Protein AF-A0A956PDM4-F1 (afdb_monomer)

Solvent-accessible surface area (backbone atoms only — not comparable to full-atom values): 10387 Å² total; per-residue (Å²): 133,65,73,66,57,54,55,53,53,52,51,52,49,52,55,53,50,51,55,51,51,52,46,48,48,47,52,53,41,52,50,54,50,51,55,47,50,57,54,49,52,54,50,50,50,55,50,53,49,49,54,50,50,47,54,58,26,30,76,72,44,62,46,59,56,66,62,49,44,52,50,41,50,51,46,32,50,53,51,51,51,51,47,55,51,62,72,68,50,79,68,47,82,90,46,46,65,28,53,52,25,49,48,52,28,49,51,39,52,33,53,49,45,58,56,42,48,65,49,50,56,45,43,35,53,52,16,42,48,52,49,50,32,74,76,35,69,85,52,32,68,65,46,53,61,56,45,56,53,49,51,51,54,49,55,51,50,50,50,53,49,52,53,41,56,51,49,32,53,54,26,46,50,48,24,51,51,42,48,51,50,52,26,65,77,65,70,49,88,77,80,74,78,83,126

Mean predicted aligned error: 9.29 Å

Radius of gyration: 25.3 Å; Cα contacts (8 Å, |Δi|>4): 136; chains: 1; bounding box: 63×25×87 Å

pLDDT: mean 80.17, std 17.04, range [28.72, 97.12]

Nearest PDB structures (foldseek):
  2cmr-assembly1_A  TM=3.075E-01  e=2.308E-02  Human immunodeficiency virus 1
  8b6l-assembly1_O  TM=4.429E-01  e=4.002E-01  Homo sapiens
  6s1a-assembly1_B  TM=5.185E-01  e=1.505E+00  Pseudomonas putida KT2440
  5f5p-assembly2_H  TM=2.042E-01  e=4.169E+00  Homo sapiens

Structure (mmCIF, N/CA/C/O backbone):
data_AF-A0A956PDM4-F1
#
_entry.id   AF-A0A956PDM4-F1
#
loop_
_atom_site.group_PDB
_atom_site.id
_atom_site.type_symbol
_atom_site.label_atom_id
_atom_site.label_alt_id
_atom_site.label_comp_id
_atom_site.label_asym_id
_atom_site.label_entity_id
_atom_site.label_seq_id
_atom_site.pdbx_PDB_ins_code
_atom_site.Cartn_x
_atom_site.Cartn_y
_atom_site.Cartn_z
_atom_site.occupancy
_atom_site.B_iso_or_equiv
_atom_site.auth_seq_id
_atom_site.auth_comp_id
_atom_site.auth_asym_id
_atom_site.auth_atom_id
_atom_site.pdbx_PDB_model_num
ATOM 1 N N . MET A 1 1 ? -37.467 1.810 54.743 1.00 40.00 1 MET A N 1
ATOM 2 C CA . MET A 1 1 ? -36.015 1.742 54.453 1.00 40.00 1 MET A CA 1
ATOM 3 C C . MET A 1 1 ? -35.609 0.691 53.400 1.00 40.00 1 MET A C 1
ATOM 5 O O . MET A 1 1 ? -34.421 0.550 53.150 1.00 40.00 1 MET A O 1
ATOM 9 N N . ASN A 1 2 ? -36.553 0.009 52.721 1.00 32.81 2 ASN A N 1
ATOM 10 C CA . ASN A 1 2 ? -36.230 -1.011 51.703 1.00 32.81 2 ASN A CA 1
ATOM 11 C C . ASN A 1 2 ? -36.269 -0.504 50.248 1.00 32.81 2 ASN A C 1
ATOM 13 O O . ASN A 1 2 ? -35.551 -1.041 49.420 1.00 32.81 2 ASN A O 1
ATOM 17 N N . ARG A 1 3 ? -37.019 0.559 49.914 1.00 29.83 3 ARG A N 1
ATOM 18 C CA . ARG A 1 3 ? -37.124 1.063 48.523 1.00 29.83 3 ARG A CA 1
ATOM 19 C C . ARG A 1 3 ? -35.854 1.752 47.995 1.00 29.83 3 ARG A C 1
ATOM 21 O O . ARG A 1 3 ? -35.583 1.680 46.806 1.00 29.83 3 ARG A O 1
ATOM 28 N N . PHE A 1 4 ? -35.046 2.348 48.875 1.00 30.09 4 PHE A N 1
ATOM 29 C CA . PHE A 1 4 ? -33.793 3.026 48.504 1.00 30.09 4 PHE A CA 1
ATOM 30 C C . PHE A 1 4 ? -32.669 2.036 48.138 1.00 30.09 4 PHE A C 1
ATOM 32 O O . PHE A 1 4 ? -31.847 2.309 47.271 1.00 30.09 4 PHE A O 1
ATOM 39 N N . ARG A 1 5 ? -32.665 0.847 48.761 1.00 28.72 5 ARG A N 1
ATOM 40 C CA . ARG A 1 5 ? -31.664 -0.206 48.519 1.00 28.72 5 ARG A CA 1
ATOM 41 C C . ARG A 1 5 ? -31.847 -0.903 47.167 1.00 28.72 5 ARG A C 1
ATOM 43 O O . ARG A 1 5 ? -30.850 -1.196 46.521 1.00 28.72 5 ARG A O 1
ATOM 50 N N . TYR A 1 6 ? -33.086 -1.107 46.709 1.00 34.47 6 TYR A N 1
ATOM 51 C CA . TYR A 1 6 ? -33.352 -1.713 45.394 1.00 34.47 6 TYR A CA 1
ATOM 52 C C . TYR A 1 6 ? -33.075 -0.761 44.220 1.00 34.47 6 TYR A C 1
ATOM 54 O O . TYR A 1 6 ? -32.628 -1.218 43.172 1.00 34.47 6 TYR A O 1
ATOM 62 N N . GLY A 1 7 ? -33.268 0.553 44.400 1.00 29.75 7 GLY A N 1
ATOM 63 C CA . GLY A 1 7 ? -32.947 1.553 43.373 1.00 29.75 7 GLY A CA 1
ATOM 64 C C . GLY A 1 7 ? -31.446 1.654 43.079 1.00 29.75 7 GLY A C 1
ATOM 65 O O . GLY A 1 7 ? -31.049 1.701 41.921 1.00 29.75 7 GLY A O 1
ATOM 66 N N . ILE A 1 8 ? -30.605 1.601 44.118 1.00 39.78 8 ILE A N 1
ATOM 67 C CA . ILE A 1 8 ? -29.140 1.627 43.973 1.00 39.78 8 ILE A CA 1
ATOM 68 C C . ILE A 1 8 ? -28.623 0.308 43.376 1.00 39.78 8 ILE A C 1
ATOM 70 O O . ILE A 1 8 ? -27.747 0.333 42.517 1.00 39.78 8 ILE A O 1
ATOM 74 N N . LEU A 1 9 ? -29.195 -0.840 43.762 1.00 33.56 9 LEU A N 1
ATOM 75 C CA . LEU A 1 9 ? -28.796 -2.145 43.218 1.00 33.56 9 LEU A CA 1
ATOM 76 C C . LEU A 1 9 ? -29.118 -2.277 41.718 1.00 33.56 9 LEU A C 1
ATOM 78 O O . LEU A 1 9 ? -28.306 -2.801 40.961 1.00 33.56 9 LEU A O 1
ATOM 82 N N . GLY A 1 10 ? -30.278 -1.768 41.284 1.00 34.59 10 GLY A N 1
ATOM 83 C CA . GLY A 1 10 ? -30.664 -1.731 39.871 1.00 34.59 10 GLY A CA 1
ATOM 84 C C . GLY A 1 10 ? -29.780 -0.801 39.040 1.00 34.59 10 GLY A C 1
ATOM 85 O O . GLY A 1 10 ? -29.405 -1.161 37.931 1.00 34.59 10 GLY A O 1
ATOM 86 N N . LEU A 1 11 ? -29.378 0.348 39.594 1.00 39.12 11 LEU A N 1
ATOM 87 C CA . LEU A 1 11 ? -28.491 1.304 38.923 1.00 39.12 11 LEU A CA 1
ATOM 88 C C . LEU A 1 11 ? -27.059 0.761 38.777 1.00 39.12 11 LEU A C 1
ATOM 90 O O . LEU A 1 11 ? -26.448 0.912 37.725 1.00 39.12 11 LEU A O 1
ATOM 94 N N . VAL A 1 12 ? -26.553 0.058 39.797 1.00 45.81 12 VAL A N 1
ATOM 95 C CA . VAL A 1 12 ? -25.257 -0.640 39.747 1.00 45.81 12 VAL A CA 1
ATOM 96 C C . VAL A 1 12 ? -25.291 -1.800 38.747 1.00 45.81 12 VAL A C 1
ATOM 98 O O . VAL A 1 12 ? -24.344 -1.960 37.987 1.00 45.81 12 VAL A O 1
ATOM 101 N N . LEU A 1 13 ? -26.383 -2.569 38.674 1.00 42.66 13 LEU A N 1
ATOM 102 C CA . LEU A 1 13 ? -26.547 -3.627 37.669 1.00 42.66 13 LEU A CA 1
ATOM 103 C C . LEU A 1 13 ? -26.680 -3.077 36.241 1.00 42.66 13 LEU A C 1
ATOM 105 O O . LEU A 1 13 ? -26.130 -3.678 35.328 1.00 42.66 13 LEU A O 1
ATOM 109 N N . PHE A 1 14 ? -27.347 -1.936 36.039 1.00 42.91 14 PHE A N 1
ATOM 110 C CA . PHE A 1 14 ? -27.446 -1.282 34.726 1.00 42.91 14 PHE A CA 1
ATOM 111 C C . PHE A 1 14 ? -26.093 -0.711 34.271 1.00 42.91 14 PHE A C 1
ATOM 113 O O . PHE A 1 14 ? -25.719 -0.861 33.112 1.00 42.91 14 PHE A O 1
ATOM 120 N N . LEU A 1 15 ? -25.322 -0.127 35.197 1.00 44.66 15 LEU A N 1
ATOM 121 C CA . LEU A 1 15 ? -23.952 0.336 34.945 1.00 44.66 15 LEU A CA 1
ATOM 122 C C . LEU A 1 15 ? -22.993 -0.830 34.656 1.00 44.66 15 LEU A C 1
ATOM 124 O O . LEU A 1 15 ? -22.168 -0.736 33.752 1.00 44.66 15 LEU A O 1
ATOM 128 N N . LEU A 1 16 ? -23.119 -1.948 35.377 1.00 44.69 16 LEU A N 1
ATOM 129 C CA . LEU A 1 16 ? -22.318 -3.153 35.136 1.00 44.69 16 LEU A CA 1
ATOM 130 C C . LEU A 1 16 ? -22.713 -3.865 33.833 1.00 44.69 16 LEU A C 1
ATOM 132 O O . LEU A 1 16 ? -21.835 -4.346 33.122 1.00 44.69 16 LEU A O 1
ATOM 136 N N . ALA A 1 17 ? -24.004 -3.899 33.487 1.00 48.91 17 ALA A N 1
ATOM 137 C CA . ALA A 1 17 ? -24.489 -4.462 32.228 1.00 48.91 17 ALA A CA 1
ATOM 138 C C . ALA A 1 17 ? -24.061 -3.616 31.018 1.00 48.91 17 ALA A C 1
ATOM 140 O O . ALA A 1 17 ? -23.602 -4.185 30.031 1.00 48.91 17 ALA A O 1
ATOM 141 N N . GLY A 1 18 ? -24.125 -2.281 31.119 1.00 50.06 18 GLY A N 1
ATOM 142 C CA . GLY A 1 18 ? -23.638 -1.368 30.077 1.00 50.06 18 GLY A CA 1
ATOM 143 C C . GLY A 1 18 ? -22.123 -1.448 29.866 1.00 50.06 18 GLY A C 1
ATOM 144 O O . GLY A 1 18 ? -21.654 -1.434 28.735 1.00 50.06 18 GLY A O 1
ATOM 145 N N . CYS A 1 19 ? -21.349 -1.633 30.939 1.00 57.38 19 CYS A N 1
ATOM 146 C CA . CYS A 1 19 ? -19.894 -1.800 30.851 1.00 57.38 19 CYS A CA 1
ATOM 147 C C . CYS A 1 19 ? -19.495 -3.172 30.258 1.00 57.38 19 CYS A C 1
ATOM 149 O O . CYS A 1 19 ? -18.459 -3.305 29.605 1.00 57.38 19 CYS A O 1
ATOM 151 N N . HIS A 1 20 ? -20.329 -4.208 30.438 1.00 59.59 20 HIS A N 1
ATOM 152 C CA . HIS A 1 20 ? -20.130 -5.511 29.796 1.00 59.59 20 HIS A CA 1
ATOM 153 C C . HIS A 1 20 ? -20.547 -5.540 28.322 1.00 59.59 20 HIS A C 1
ATOM 155 O O . HIS A 1 20 ? -19.834 -6.161 27.532 1.00 59.59 20 HIS A O 1
ATOM 161 N N . SER A 1 21 ? -21.638 -4.867 27.937 1.00 70.56 21 SER A N 1
ATOM 162 C CA . SER A 1 21 ? -22.030 -4.765 26.525 1.00 70.56 21 SER A CA 1
ATOM 163 C C . SER A 1 21 ? -21.018 -3.943 25.730 1.00 70.56 21 SER A C 1
ATOM 165 O O . SER A 1 21 ? -20.542 -4.407 24.701 1.00 70.56 21 SER A O 1
ATOM 167 N N . GLU A 1 22 ? -20.589 -2.797 26.262 1.00 77.75 22 GLU A N 1
ATOM 168 C CA . GLU A 1 22 ? -19.601 -1.926 25.616 1.00 77.75 22 GLU A CA 1
ATOM 169 C C . GLU A 1 22 ? -18.252 -2.640 25.425 1.00 77.75 22 GLU A C 1
ATOM 171 O O . GLU A 1 22 ? -17.661 -2.597 24.347 1.00 77.75 22 GLU A O 1
ATOM 176 N N . LYS A 1 23 ? -17.786 -3.387 26.439 1.00 81.12 23 LYS A N 1
ATOM 177 C CA . LYS A 1 23 ? -16.580 -4.217 26.306 1.00 81.12 23 LYS A CA 1
ATOM 178 C C . LYS A 1 23 ? -16.726 -5.274 25.207 1.00 81.12 23 LYS A C 1
ATOM 180 O O . LYS A 1 23 ? -15.758 -5.521 24.492 1.00 81.12 23 LYS A O 1
ATOM 185 N N . SER A 1 24 ? -17.890 -5.916 25.090 1.00 83.88 24 SER A N 1
ATOM 186 C CA . SER A 1 24 ? -18.137 -6.915 24.042 1.00 83.88 24 SER A CA 1
ATOM 187 C C . SER A 1 24 ? -18.076 -6.285 22.655 1.00 83.88 24 SER A C 1
ATOM 189 O O . SER A 1 24 ? -17.357 -6.789 21.801 1.00 83.88 24 SER A O 1
ATOM 191 N N . GLU A 1 25 ? -18.748 -5.150 22.459 1.00 86.94 25 GLU A N 1
ATOM 192 C CA . GLU A 1 25 ? -18.762 -4.437 21.178 1.00 86.94 25 GLU A CA 1
ATOM 193 C C . GLU A 1 25 ? -17.354 -3.981 20.761 1.00 86.94 25 GLU A C 1
ATOM 195 O O . GLU A 1 25 ? -16.973 -4.122 19.600 1.00 86.94 25 GLU A O 1
ATOM 200 N N . VAL A 1 26 ? -16.537 -3.502 21.708 1.00 85.19 26 VAL A N 1
ATOM 201 C CA . VAL A 1 26 ? -15.128 -3.151 21.448 1.00 85.19 26 VAL A CA 1
ATOM 202 C C . VAL A 1 26 ? -14.304 -4.381 21.074 1.00 85.19 26 VAL A C 1
ATOM 204 O O . VAL A 1 26 ? -13.499 -4.317 20.148 1.00 85.19 26 VAL A O 1
ATOM 207 N N . VAL A 1 27 ? -14.488 -5.511 21.760 1.00 84.69 27 VAL A N 1
ATOM 208 C CA . VAL A 1 27 ? -13.786 -6.759 21.419 1.00 84.69 27 VAL A CA 1
ATOM 209 C C . VAL A 1 27 ? -14.176 -7.249 20.025 1.00 84.69 27 VAL A C 1
ATOM 211 O O . VAL A 1 27 ? -13.300 -7.667 19.269 1.00 84.69 27 VAL A O 1
ATOM 214 N N . ASP A 1 28 ? -15.458 -7.194 19.674 1.00 87.56 28 ASP A N 1
ATOM 215 C CA . ASP A 1 28 ? -15.943 -7.636 18.367 1.00 87.56 28 ASP A CA 1
ATOM 216 C C . ASP A 1 28 ? -15.433 -6.721 17.246 1.00 87.56 28 ASP A C 1
ATOM 218 O O . ASP A 1 28 ? -14.922 -7.214 16.240 1.00 87.56 28 ASP A O 1
ATOM 222 N N . PHE A 1 29 ? -15.424 -5.402 17.465 1.00 88.31 29 PHE A N 1
ATOM 223 C CA . PHE A 1 29 ? -14.783 -4.449 16.557 1.00 88.31 29 PHE A CA 1
ATOM 224 C C . PHE A 1 29 ? -13.286 -4.744 16.355 1.00 88.31 29 PHE A C 1
ATOM 226 O O . PHE A 1 29 ? -12.806 -4.786 15.222 1.00 88.31 29 PHE A O 1
ATOM 233 N N . LEU A 1 30 ? -12.537 -5.002 17.433 1.00 86.62 30 LEU A N 1
ATOM 234 C CA . LEU A 1 30 ? -11.108 -5.319 17.342 1.00 86.62 30 LEU A CA 1
ATOM 235 C C . LEU A 1 30 ? -10.841 -6.615 16.563 1.00 86.62 30 LEU A C 1
ATOM 237 O O . LEU A 1 30 ? -9.880 -6.668 15.799 1.00 86.62 30 LEU A O 1
ATOM 241 N N . LYS A 1 31 ? -11.691 -7.639 16.709 1.00 86.44 31 LYS A N 1
ATOM 242 C CA . LYS A 1 31 ? -11.596 -8.873 15.910 1.00 86.44 31 LYS A CA 1
ATOM 243 C C . LYS A 1 31 ? -11.843 -8.610 14.427 1.00 86.44 31 LYS A C 1
ATOM 245 O O . LYS A 1 31 ? -11.152 -9.175 13.583 1.00 86.44 31 LYS A O 1
ATOM 250 N N . GLU A 1 32 ? -12.801 -7.747 14.099 1.00 89.56 32 GLU A N 1
ATOM 251 C CA . GLU A 1 32 ? -13.075 -7.369 12.710 1.00 89.56 32 GLU A CA 1
ATOM 252 C C . GLU A 1 32 ? -11.922 -6.586 12.069 1.00 89.56 32 GLU A C 1
ATOM 254 O O . GLU A 1 32 ? -11.638 -6.777 10.880 1.00 89.56 32 GLU A O 1
ATOM 259 N N . LEU A 1 33 ? -11.225 -5.753 12.852 1.00 87.12 33 LEU A N 1
ATOM 260 C CA . LEU A 1 33 ? -9.988 -5.093 12.428 1.00 87.12 33 LEU A CA 1
ATOM 261 C C . LEU A 1 33 ? -8.820 -6.075 12.272 1.00 87.12 33 LEU A C 1
ATOM 263 O O . LEU A 1 33 ? -8.051 -5.971 11.322 1.00 87.12 33 LEU A O 1
ATOM 267 N N . GLU A 1 34 ? -8.684 -7.062 13.155 1.00 86.12 34 GLU A N 1
ATOM 268 C CA . GLU A 1 34 ? -7.660 -8.101 13.011 1.00 86.12 34 GLU A CA 1
ATOM 269 C C . GLU A 1 34 ? -7.886 -8.927 11.735 1.00 86.12 34 GLU A C 1
ATOM 271 O O . GLU A 1 34 ? -6.969 -9.115 10.934 1.00 86.12 34 GLU A O 1
ATOM 276 N N . ALA A 1 35 ? -9.132 -9.335 11.483 1.00 85.69 35 ALA A N 1
ATOM 277 C CA . ALA A 1 35 ? -9.507 -10.020 10.251 1.00 85.69 35 ALA A CA 1
ATOM 278 C C . ALA A 1 35 ? -9.271 -9.141 9.008 1.00 85.69 35 ALA A C 1
ATOM 280 O O . ALA A 1 35 ? -8.886 -9.650 7.953 1.00 85.69 35 ALA A O 1
ATOM 281 N N . SER A 1 36 ? -9.501 -7.827 9.127 1.00 86.31 36 SER A N 1
ATOM 282 C CA . SER A 1 36 ? -9.195 -6.832 8.090 1.00 86.31 36 SER A CA 1
ATOM 283 C C . SER A 1 36 ? -7.716 -6.847 7.724 1.00 86.31 36 SER A C 1
ATOM 285 O O . SER A 1 36 ? -7.353 -7.015 6.559 1.00 86.31 36 SER A O 1
ATOM 287 N N . ASN A 1 37 ? -6.860 -6.748 8.743 1.00 83.06 37 ASN A N 1
ATOM 288 C CA . ASN A 1 37 ? -5.415 -6.751 8.576 1.00 83.06 37 ASN A CA 1
ATOM 289 C C . ASN A 1 37 ? -4.947 -8.044 7.907 1.00 83.06 37 ASN A C 1
ATOM 291 O O . ASN A 1 37 ? -4.222 -7.976 6.923 1.00 83.06 37 ASN A O 1
ATOM 295 N N . GLN A 1 38 ? -5.431 -9.208 8.348 1.00 83.06 38 GLN A N 1
ATOM 296 C CA . GLN A 1 38 ? -5.085 -10.494 7.729 1.00 83.06 38 GLN A CA 1
ATOM 297 C C . GLN A 1 38 ? -5.437 -10.549 6.235 1.00 83.06 38 GLN A C 1
ATOM 299 O O . GLN A 1 38 ? -4.659 -11.069 5.436 1.00 83.06 38 GLN A O 1
ATOM 304 N N . ARG A 1 39 ? -6.583 -9.991 5.819 1.00 88.44 39 ARG A N 1
ATOM 305 C CA . ARG A 1 39 ? -6.929 -9.898 4.390 1.00 88.44 39 ARG A CA 1
ATOM 306 C C . ARG A 1 39 ? -5.981 -8.974 3.633 1.00 88.44 39 ARG A C 1
ATOM 308 O O . ARG A 1 39 ? -5.515 -9.346 2.557 1.00 88.44 39 ARG A O 1
ATOM 315 N N . LEU A 1 40 ? -5.653 -7.811 4.192 1.00 85.69 40 LEU A N 1
ATOM 316 C CA . LEU A 1 40 ? -4.695 -6.894 3.568 1.00 85.69 40 LEU A CA 1
ATOM 317 C C . LEU A 1 40 ? -3.283 -7.458 3.502 1.00 85.69 40 LEU A C 1
ATOM 319 O O . LEU A 1 40 ? -2.561 -7.130 2.567 1.00 85.69 40 LEU A O 1
ATOM 323 N N . GLU A 1 41 ? -2.876 -8.313 4.436 1.00 83.19 41 GLU A N 1
ATOM 324 C CA . GLU A 1 41 ? -1.580 -8.987 4.373 1.00 83.19 41 GLU A CA 1
ATOM 325 C C . GLU A 1 41 ? -1.460 -9.884 3.140 1.00 83.19 41 GLU A C 1
ATOM 327 O O . GLU A 1 41 ? -0.406 -9.909 2.503 1.00 83.19 41 GLU A O 1
ATOM 332 N N . VAL A 1 42 ? -2.540 -10.581 2.773 1.00 85.19 42 VAL A N 1
ATOM 333 C CA . VAL A 1 42 ? -2.584 -11.383 1.543 1.00 85.19 42 VAL A CA 1
ATOM 334 C C . VAL A 1 42 ? -2.449 -10.474 0.323 1.00 85.19 42 VAL A C 1
ATOM 336 O O . VAL A 1 42 ? -1.564 -10.685 -0.499 1.00 85.19 42 VAL A O 1
ATOM 339 N N . VAL A 1 43 ? -3.245 -9.404 0.254 1.00 86.88 43 VAL A N 1
ATOM 340 C CA . VAL A 1 43 ? -3.205 -8.453 -0.873 1.00 86.88 43 VAL A CA 1
ATOM 341 C C . VAL A 1 43 ? -1.851 -7.730 -0.966 1.00 86.88 43 VAL A C 1
ATOM 343 O O . VAL A 1 43 ? -1.348 -7.455 -2.054 1.00 86.88 43 VAL A O 1
ATOM 346 N N . SER A 1 44 ? -1.211 -7.459 0.172 1.00 82.00 44 SER A N 1
ATOM 347 C CA . SER A 1 44 ? 0.125 -6.855 0.234 1.00 82.00 44 SER A CA 1
ATOM 348 C C . SER A 1 44 ? 1.214 -7.803 -0.266 1.00 82.00 44 SER A C 1
ATOM 350 O O . SER A 1 44 ? 2.196 -7.349 -0.851 1.00 82.00 44 SER A O 1
ATOM 352 N N . ARG A 1 45 ? 1.050 -9.117 -0.074 1.00 88.25 45 ARG A N 1
ATOM 353 C CA . ARG A 1 45 ? 1.951 -10.122 -0.651 1.00 88.25 45 ARG A CA 1
ATOM 354 C C . ARG A 1 45 ? 1.845 -10.140 -2.174 1.00 88.25 45 ARG A C 1
ATOM 356 O O . ARG A 1 45 ? 2.877 -10.138 -2.838 1.00 88.25 45 ARG A O 1
ATOM 363 N N . ASP A 1 46 ? 0.629 -10.071 -2.711 1.00 90.19 46 ASP A N 1
ATOM 364 C CA . ASP A 1 46 ? 0.409 -9.984 -4.160 1.00 90.19 46 ASP A CA 1
ATOM 365 C C . ASP A 1 46 ? 1.064 -8.719 -4.739 1.00 90.19 46 ASP A C 1
ATOM 367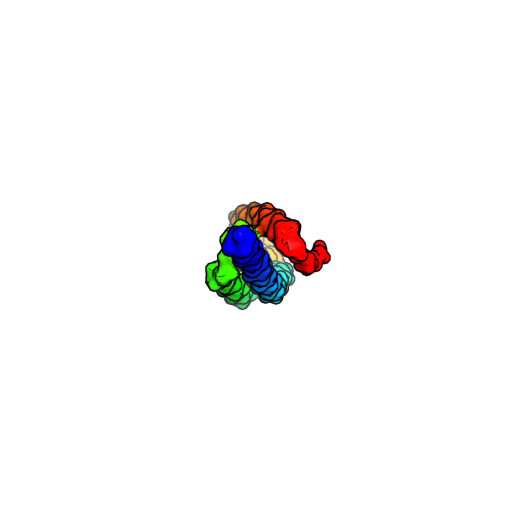 O O . ASP A 1 46 ? 1.695 -8.758 -5.795 1.00 90.19 46 ASP A O 1
ATOM 371 N N . TYR A 1 47 ? 0.987 -7.593 -4.021 1.00 88.62 47 TYR A N 1
ATOM 372 C CA . TYR A 1 47 ? 1.705 -6.369 -4.386 1.00 88.62 47 TYR A CA 1
ATOM 373 C C . TYR A 1 47 ? 3.226 -6.557 -4.415 1.00 88.62 47 TYR A C 1
ATOM 375 O O . TYR A 1 47 ? 3.869 -6.172 -5.393 1.00 88.62 47 TYR A O 1
ATOM 383 N N . GLN A 1 48 ? 3.804 -7.177 -3.383 1.00 88.19 48 GLN A N 1
ATOM 384 C CA . GLN A 1 48 ? 5.241 -7.461 -3.337 1.00 88.19 48 GLN A CA 1
ATOM 385 C C . GLN A 1 48 ? 5.687 -8.361 -4.494 1.00 88.19 48 GLN A C 1
ATOM 387 O O . GLN A 1 48 ? 6.741 -8.114 -5.079 1.00 88.19 48 GLN A O 1
ATOM 392 N N . GLU A 1 49 ? 4.877 -9.356 -4.864 1.00 93.06 49 GLU A N 1
ATOM 393 C CA . GLU A 1 49 ? 5.142 -10.212 -6.022 1.00 93.06 49 GLU A CA 1
ATOM 394 C C . GLU A 1 49 ? 5.195 -9.388 -7.314 1.00 93.06 49 GLU A C 1
ATOM 396 O O . GLU A 1 49 ? 6.168 -9.483 -8.058 1.00 93.06 49 GLU A O 1
ATOM 401 N N . VAL A 1 50 ? 4.207 -8.515 -7.549 1.00 92.31 50 VAL A N 1
ATOM 402 C CA . VAL A 1 50 ? 4.173 -7.655 -8.745 1.00 92.31 50 VAL A CA 1
ATOM 403 C C . VAL A 1 50 ? 5.399 -6.749 -8.820 1.00 92.31 50 VAL A C 1
ATOM 405 O O . VAL A 1 50 ? 6.025 -6.656 -9.876 1.00 92.31 50 VAL A O 1
ATOM 408 N N . VAL A 1 51 ? 5.764 -6.096 -7.714 1.00 88.19 51 VAL A N 1
ATOM 409 C CA . VAL A 1 51 ? 6.949 -5.226 -7.666 1.00 88.19 51 VAL A CA 1
ATOM 410 C C . VAL A 1 51 ? 8.228 -6.023 -7.933 1.00 88.19 51 VAL A C 1
ATOM 412 O O . VAL A 1 51 ? 9.083 -5.552 -8.685 1.00 88.19 51 VAL A O 1
ATOM 415 N N . SER A 1 52 ? 8.352 -7.234 -7.377 1.00 89.19 52 SER A N 1
ATOM 416 C CA . SER A 1 52 ? 9.497 -8.118 -7.633 1.00 89.19 52 SER A CA 1
ATOM 417 C C . SER A 1 52 ? 9.583 -8.508 -9.106 1.00 89.19 52 SER A C 1
ATOM 419 O O . SER A 1 52 ? 10.635 -8.341 -9.719 1.00 89.19 52 SER A O 1
ATOM 421 N N . THR A 1 53 ? 8.469 -8.944 -9.704 1.00 91.62 53 THR A N 1
ATOM 422 C CA . THR A 1 53 ? 8.413 -9.315 -11.124 1.00 91.62 53 THR A CA 1
ATOM 423 C C . THR A 1 53 ? 8.803 -8.145 -12.021 1.00 91.62 53 THR A C 1
ATOM 425 O O . THR A 1 53 ? 9.670 -8.296 -12.876 1.00 91.62 53 THR A O 1
ATOM 428 N N . VAL A 1 54 ? 8.236 -6.954 -11.801 1.00 88.62 54 VAL A N 1
ATOM 429 C CA . VAL A 1 54 ? 8.585 -5.764 -12.597 1.00 88.62 54 VAL A CA 1
ATOM 430 C C . VAL A 1 54 ? 10.065 -5.414 -12.446 1.00 88.62 54 VAL A C 1
ATOM 432 O O . VAL A 1 54 ? 10.711 -5.054 -13.429 1.00 88.62 54 VAL A O 1
ATOM 435 N N . SER A 1 55 ? 10.613 -5.522 -11.233 1.00 85.88 55 SER A N 1
ATOM 436 C CA . SER A 1 55 ? 12.036 -5.289 -10.981 1.00 85.88 55 SER A CA 1
ATOM 437 C C . SER A 1 55 ? 12.911 -6.252 -11.791 1.00 85.88 55 SER A C 1
ATOM 439 O O . SER A 1 55 ? 13.788 -5.806 -12.531 1.00 85.88 55 SER A O 1
ATOM 441 N N . GLU A 1 56 ? 12.626 -7.554 -11.739 1.00 88.50 56 GLU A N 1
ATOM 442 C CA . GLU A 1 56 ? 13.355 -8.584 -12.489 1.00 88.50 56 GLU A CA 1
ATOM 443 C C . GLU A 1 56 ? 13.237 -8.392 -14.008 1.00 88.50 56 GLU A C 1
ATOM 445 O O . GLU A 1 56 ? 14.240 -8.392 -14.726 1.00 88.50 56 GLU A O 1
ATOM 450 N N . GLU A 1 57 ? 12.027 -8.153 -14.511 1.00 87.88 57 GLU A N 1
ATOM 451 C CA . GLU A 1 57 ? 11.787 -7.920 -15.935 1.00 87.88 57 GLU A CA 1
ATOM 452 C C . GLU A 1 57 ? 12.486 -6.648 -16.439 1.00 87.88 57 GLU A C 1
ATOM 454 O O . GLU A 1 57 ? 12.990 -6.619 -17.569 1.00 87.88 57 GLU A O 1
ATOM 459 N N . SER A 1 58 ? 12.586 -5.614 -15.594 1.00 83.19 58 SER A N 1
ATOM 460 C CA . SER A 1 58 ? 13.258 -4.353 -15.932 1.00 83.19 58 SER A CA 1
ATOM 461 C C . SER A 1 58 ? 14.760 -4.518 -16.157 1.00 83.19 58 SER A C 1
ATOM 463 O O . SER A 1 58 ? 15.342 -3.764 -16.939 1.00 83.19 58 SER A O 1
ATOM 465 N N . LEU A 1 59 ? 15.386 -5.537 -15.562 1.00 82.12 59 LEU A N 1
ATOM 466 C CA . LEU A 1 59 ? 16.794 -5.858 -15.808 1.00 82.12 59 LEU A CA 1
ATOM 467 C C . LEU A 1 59 ? 17.016 -6.488 -17.189 1.00 82.12 59 LEU A C 1
ATOM 469 O O . LEU A 1 59 ? 18.122 -6.427 -17.719 1.00 82.12 59 LEU A O 1
ATOM 473 N N . THR 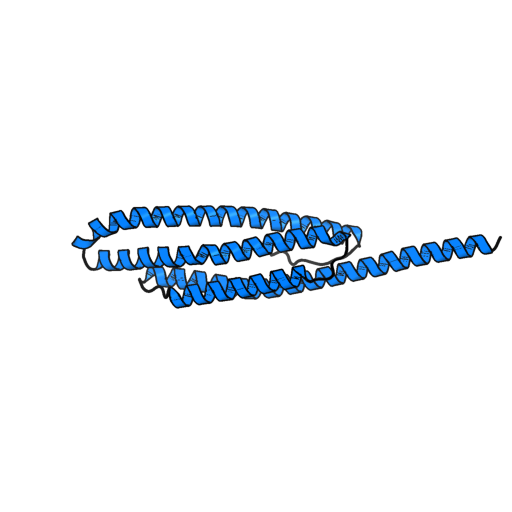A 1 60 ? 15.979 -7.090 -17.777 1.00 80.75 60 THR A N 1
ATOM 474 C CA . THR A 1 60 ? 16.089 -7.869 -19.022 1.00 80.75 60 THR A CA 1
ATOM 475 C C . THR A 1 60 ? 15.521 -7.171 -20.258 1.00 80.75 60 THR A C 1
ATOM 477 O O . THR A 1 60 ? 15.584 -7.738 -21.350 1.00 80.75 60 THR A O 1
ATOM 480 N N . GLY A 1 61 ? 14.977 -5.956 -20.128 1.00 75.62 61 GLY A N 1
ATOM 481 C CA . GLY A 1 61 ? 14.377 -5.246 -21.265 1.00 75.62 61 GLY A CA 1
ATOM 482 C C . GLY A 1 61 ? 12.910 -5.588 -21.528 1.00 75.62 61 GLY A C 1
ATOM 483 O O . GLY A 1 61 ? 12.364 -5.124 -22.522 1.00 75.62 61 GLY A O 1
ATOM 484 N N . LYS A 1 62 ? 12.274 -6.441 -20.712 1.00 81.38 62 LYS A N 1
ATOM 485 C CA . LYS A 1 62 ? 11.028 -7.143 -21.085 1.00 81.38 62 LYS A CA 1
ATOM 486 C C . LYS A 1 62 ? 9.905 -6.996 -20.06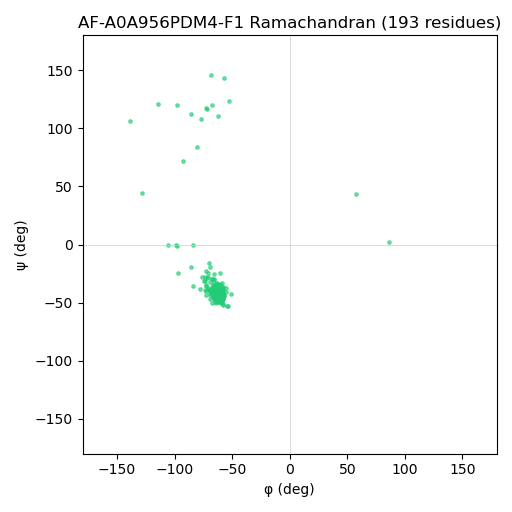1 1.00 81.38 62 LYS A C 1
ATOM 488 O O . LYS A 1 62 ? 9.234 -7.966 -19.741 1.00 81.38 62 LYS A O 1
ATOM 493 N N . VAL A 1 63 ? 9.703 -5.782 -19.558 1.00 85.62 63 VAL A N 1
ATOM 494 C CA . VAL A 1 63 ? 8.605 -5.495 -18.621 1.00 85.62 63 VAL A CA 1
ATOM 495 C C . VAL A 1 63 ? 7.251 -5.631 -19.316 1.00 85.62 63 VAL A C 1
ATOM 497 O O . VAL A 1 63 ? 6.961 -4.867 -20.244 1.00 85.62 63 VAL A O 1
ATOM 500 N N . ASP A 1 64 ? 6.394 -6.528 -18.829 1.00 89.44 64 ASP A N 1
ATOM 501 C CA . ASP A 1 64 ? 4.991 -6.598 -19.250 1.00 89.44 64 ASP A CA 1
ATOM 502 C C . ASP A 1 64 ? 4.167 -5.532 -18.510 1.00 89.44 64 ASP A C 1
ATOM 504 O O . ASP A 1 64 ? 3.531 -5.766 -17.477 1.00 89.44 64 ASP A O 1
ATOM 508 N N . LYS A 1 65 ? 4.196 -4.308 -19.053 1.00 91.12 65 LYS A N 1
ATOM 509 C CA . LYS A 1 65 ? 3.506 -3.145 -18.473 1.00 91.12 65 LYS A CA 1
ATOM 510 C C . LYS A 1 65 ? 2.015 -3.388 -18.273 1.00 91.12 65 LYS A C 1
ATOM 512 O O . LYS A 1 65 ? 1.457 -2.946 -17.272 1.00 91.12 65 LYS A O 1
ATOM 517 N N . GLU A 1 66 ? 1.364 -4.036 -19.235 1.00 91.81 66 GLU A N 1
ATOM 518 C CA . GLU A 1 66 ? -0.089 -4.200 -19.233 1.00 91.81 66 GLU A CA 1
ATOM 519 C C . GLU A 1 66 ? -0.507 -5.214 -18.169 1.00 91.81 66 GLU A C 1
ATOM 521 O O . GLU A 1 66 ? -1.428 -4.948 -17.391 1.00 91.81 66 GLU A O 1
ATOM 526 N N . ALA A 1 67 ? 0.214 -6.336 -18.061 1.00 92.81 67 ALA A N 1
ATOM 527 C CA . ALA A 1 67 ? -0.013 -7.300 -16.992 1.00 92.81 67 ALA A CA 1
ATOM 528 C C . ALA A 1 67 ? 0.256 -6.686 -15.610 1.00 92.81 67 ALA A C 1
ATOM 530 O O . ALA A 1 67 ? -0.581 -6.819 -14.710 1.00 92.81 67 ALA A O 1
ATOM 531 N N . ALA A 1 68 ? 1.372 -5.968 -15.446 1.00 93.44 68 ALA A N 1
ATOM 532 C CA . ALA A 1 68 ? 1.733 -5.322 -14.187 1.00 93.44 68 ALA A CA 1
ATOM 533 C C . ALA A 1 68 ? 0.697 -4.271 -13.759 1.00 93.44 68 ALA A C 1
ATOM 535 O O . ALA A 1 68 ? 0.184 -4.331 -12.641 1.00 93.44 68 ALA A O 1
ATOM 536 N N . LYS A 1 69 ? 0.307 -3.354 -14.654 1.00 94.12 69 LYS A N 1
ATOM 537 C CA . LYS A 1 69 ? -0.724 -2.339 -14.373 1.00 94.12 69 LYS A CA 1
ATOM 538 C C . LYS A 1 69 ? -2.068 -2.959 -14.036 1.00 94.12 69 LYS A C 1
ATOM 540 O O . LYS A 1 69 ? -2.733 -2.506 -13.106 1.00 94.12 69 LYS A O 1
ATOM 545 N N . LYS A 1 70 ? -2.469 -4.004 -14.763 1.00 95.38 70 LYS A N 1
ATOM 546 C CA . LYS A 1 70 ? -3.716 -4.719 -14.489 1.00 95.38 70 LYS A CA 1
ATOM 547 C C . LYS A 1 70 ? -3.704 -5.337 -13.092 1.00 95.38 70 LYS A C 1
ATOM 549 O O . LYS A 1 70 ? -4.687 -5.179 -12.371 1.00 95.38 70 LYS A O 1
ATOM 554 N N . LYS A 1 71 ? -2.608 -5.995 -12.695 1.00 95.69 71 LYS A N 1
ATOM 555 C CA . LYS A 1 71 ? -2.465 -6.555 -11.342 1.00 95.69 71 LYS A CA 1
ATOM 556 C C . LYS A 1 71 ? -2.462 -5.456 -10.272 1.00 95.69 71 LYS A C 1
ATOM 558 O O . LYS A 1 71 ? -3.227 -5.560 -9.321 1.00 95.69 71 LYS A O 1
ATOM 563 N N . LEU A 1 72 ? -1.691 -4.377 -10.447 1.00 95.12 72 LEU A N 1
ATOM 564 C CA . LEU A 1 72 ? -1.676 -3.239 -9.511 1.00 95.12 72 LEU A CA 1
ATOM 565 C C . LEU A 1 72 ? -3.069 -2.619 -9.340 1.00 95.12 72 LEU A C 1
ATOM 567 O O . LEU A 1 72 ? -3.490 -2.347 -8.220 1.00 95.12 72 LEU A O 1
ATOM 571 N N . HIS A 1 73 ? -3.818 -2.454 -10.433 1.00 95.88 73 HIS A N 1
ATOM 572 C CA . HIS A 1 73 ? -5.190 -1.959 -10.369 1.00 95.88 73 HIS A CA 1
ATOM 573 C C . HIS A 1 73 ? -6.111 -2.909 -9.592 1.00 95.88 73 HIS A C 1
ATOM 575 O O . HIS A 1 73 ? -6.885 -2.461 -8.751 1.00 95.88 73 HIS A O 1
ATOM 581 N N . GLN A 1 74 ? -6.018 -4.220 -9.833 1.00 96.69 74 GLN A N 1
ATOM 582 C CA . GLN A 1 74 ? -6.795 -5.215 -9.085 1.00 96.69 74 GLN A CA 1
ATOM 583 C C . GLN A 1 74 ? -6.480 -5.174 -7.585 1.00 96.69 74 GLN A C 1
ATOM 585 O O . GLN A 1 74 ? -7.400 -5.184 -6.772 1.00 96.69 74 GLN A O 1
ATOM 590 N N . ILE A 1 75 ? -5.201 -5.066 -7.222 1.00 95.62 75 ILE A N 1
ATOM 591 C CA . ILE A 1 75 ? -4.742 -4.928 -5.835 1.00 95.62 75 ILE A CA 1
ATOM 592 C C . ILE A 1 75 ? -5.331 -3.664 -5.198 1.00 95.62 75 ILE A C 1
ATOM 594 O O . ILE A 1 75 ? -5.928 -3.749 -4.127 1.00 95.62 75 ILE A O 1
ATOM 598 N N . ALA A 1 76 ? -5.241 -2.511 -5.870 1.00 95.56 76 ALA A N 1
ATOM 599 C CA . ALA A 1 76 ? -5.818 -1.259 -5.378 1.00 95.56 76 ALA A CA 1
ATOM 600 C C . ALA A 1 76 ? -7.341 -1.368 -5.174 1.00 95.56 76 ALA A C 1
ATOM 602 O O . ALA A 1 76 ? -7.868 -0.909 -4.161 1.00 95.56 76 ALA A O 1
ATOM 603 N N . VAL A 1 77 ? -8.053 -2.043 -6.086 1.00 96.88 77 VAL A N 1
ATOM 604 C CA . VAL A 1 77 ? -9.493 -2.314 -5.943 1.00 96.88 77 VAL A CA 1
ATOM 605 C C . VAL A 1 77 ? -9.783 -3.187 -4.720 1.00 96.88 77 VAL A C 1
ATOM 607 O O . VAL A 1 77 ? -10.704 -2.868 -3.970 1.00 96.88 77 VAL A O 1
ATOM 610 N N . LEU A 1 78 ? -9.014 -4.256 -4.490 1.00 95.88 78 LEU A N 1
ATOM 611 C CA . LEU A 1 78 ? -9.186 -5.137 -3.327 1.00 95.88 78 LEU A CA 1
ATOM 612 C C . LEU A 1 78 ? -8.919 -4.399 -2.009 1.00 95.88 78 LEU A C 1
ATOM 614 O O . LEU A 1 78 ? -9.719 -4.489 -1.079 1.00 95.88 78 LEU A O 1
ATOM 618 N N . MET A 1 79 ? -7.849 -3.605 -1.943 1.00 93.81 79 MET A N 1
ATOM 619 C CA . MET A 1 79 ? -7.562 -2.759 -0.781 1.00 93.81 79 MET A CA 1
ATOM 620 C C . MET A 1 79 ? -8.671 -1.714 -0.554 1.00 93.81 79 MET A C 1
ATOM 622 O O . MET A 1 79 ? -9.121 -1.513 0.572 1.00 93.81 79 MET A O 1
ATOM 626 N N . GLY A 1 80 ? -9.191 -1.101 -1.623 1.00 96.12 80 GLY A N 1
ATOM 627 C CA . GLY A 1 80 ? -10.311 -0.157 -1.549 1.00 96.12 80 GLY A CA 1
ATOM 628 C C . GLY A 1 80 ? -11.638 -0.791 -1.111 1.00 96.12 80 GLY A C 1
ATOM 629 O O . GLY A 1 80 ? -12.456 -0.137 -0.464 1.00 96.12 80 GLY A O 1
ATOM 630 N N . GLN A 1 81 ? -11.872 -2.067 -1.429 1.00 96.50 81 GLN A N 1
ATOM 631 C CA . GLN A 1 81 ? -13.015 -2.820 -0.902 1.00 96.50 81 GLN A CA 1
ATOM 632 C C . GLN A 1 81 ? -12.889 -3.045 0.607 1.00 96.50 81 GLN A C 1
ATOM 634 O O . GLN A 1 81 ? -13.884 -2.928 1.321 1.00 96.50 81 GLN A O 1
ATOM 639 N N . GLU A 1 82 ? -11.679 -3.315 1.097 1.00 94.38 82 GLU A N 1
ATOM 640 C CA . GLU A 1 82 ? -11.425 -3.490 2.526 1.00 94.38 82 GLU A CA 1
ATOM 641 C C . GLU A 1 82 ? -11.611 -2.178 3.305 1.00 94.38 82 GLU A C 1
ATOM 643 O O . GLU A 1 82 ? -12.254 -2.184 4.353 1.00 94.38 82 GLU A O 1
ATOM 648 N N . ILE A 1 83 ? -11.188 -1.036 2.746 1.00 95.19 83 ILE A N 1
ATOM 649 C CA . ILE A 1 83 ? -11.503 0.299 3.291 1.00 95.19 83 ILE A CA 1
ATOM 650 C C . ILE A 1 83 ? -13.015 0.461 3.479 1.00 95.19 83 ILE A C 1
ATOM 652 O O . ILE A 1 83 ? -13.469 0.748 4.584 1.00 95.19 83 ILE A O 1
ATOM 656 N N . LYS A 1 84 ? -13.810 0.203 2.431 1.00 97.12 84 LYS A N 1
ATOM 657 C CA . LYS A 1 84 ? -15.279 0.307 2.503 1.00 97.12 84 LYS A CA 1
ATOM 658 C C . LYS A 1 84 ? -15.882 -0.638 3.538 1.00 97.12 84 LYS A C 1
ATOM 660 O O . LYS A 1 84 ? -16.884 -0.304 4.168 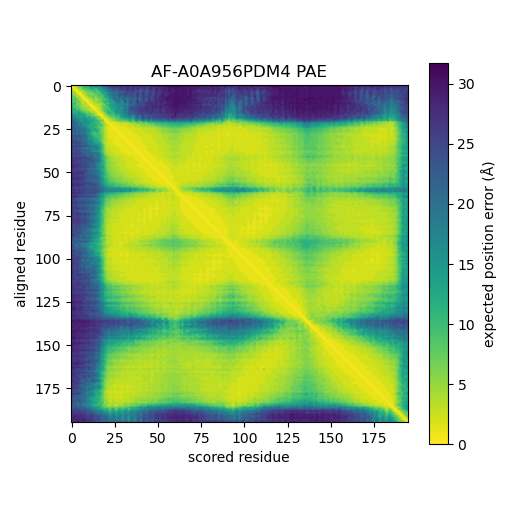1.00 97.12 84 LYS A O 1
ATOM 665 N N . ARG A 1 85 ? -15.297 -1.826 3.708 1.00 95.75 85 ARG A N 1
ATOM 666 C CA . ARG A 1 85 ? -15.742 -2.791 4.716 1.00 95.75 85 ARG A CA 1
ATOM 667 C C . ARG A 1 85 ? -15.506 -2.252 6.123 1.00 95.75 85 ARG A C 1
ATOM 669 O O . ARG A 1 85 ? -16.430 -2.302 6.928 1.00 95.75 85 ARG A O 1
ATOM 676 N N . VAL A 1 86 ? -14.318 -1.708 6.399 1.00 92.12 86 VAL A N 1
ATOM 677 C CA . V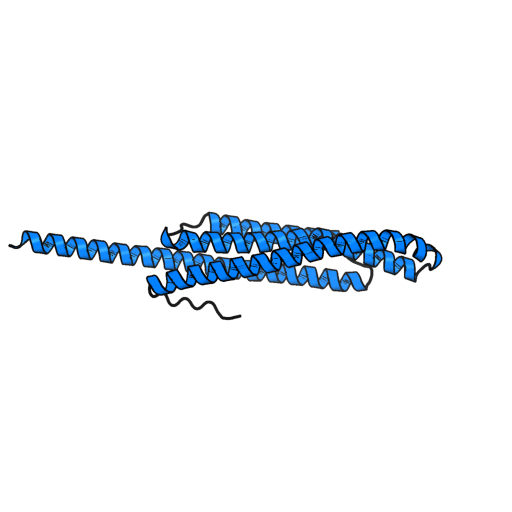AL A 1 86 ? -13.987 -1.102 7.699 1.00 92.12 86 VAL A CA 1
ATOM 678 C C . VAL A 1 86 ? -14.813 0.156 7.967 1.00 92.12 86 VAL A C 1
ATOM 680 O O . VAL A 1 86 ? -15.271 0.342 9.092 1.00 92.12 86 VAL A O 1
ATOM 683 N N . GLU A 1 87 ? -15.076 0.984 6.953 1.00 95.69 87 GLU A N 1
ATOM 684 C CA . GLU A 1 87 ? -15.988 2.137 7.050 1.00 95.69 87 GLU A CA 1
ATOM 685 C C . GLU A 1 87 ? -17.419 1.719 7.424 1.00 95.69 87 GLU A C 1
ATOM 687 O O . GLU A 1 87 ? -18.103 2.440 8.147 1.00 95.69 87 GLU A O 1
ATOM 692 N N . GLY A 1 88 ? -17.864 0.547 6.963 1.00 94.31 88 GLY A N 1
ATOM 693 C CA . GLY A 1 88 ? -19.193 -0.001 7.241 1.00 94.31 88 GLY A CA 1
ATOM 694 C C . GLY A 1 88 ? -19.328 -0.767 8.561 1.00 94.31 88 GLY A C 1
ATOM 695 O O . GLY A 1 88 ? -20.419 -1.265 8.846 1.00 94.31 88 GLY A O 1
ATOM 696 N N . LEU A 1 89 ? -18.259 -0.905 9.355 1.00 92.00 89 LEU A N 1
ATOM 697 C CA . LEU A 1 89 ? -18.330 -1.593 10.646 1.00 92.00 89 LEU A CA 1
ATOM 698 C C . LEU A 1 89 ? -19.163 -0.794 11.652 1.00 92.00 89 LEU A C 1
ATOM 700 O O . LEU A 1 89 ? -19.125 0.435 11.695 1.00 92.00 89 LEU A O 1
ATOM 704 N N . GLN A 1 90 ? -19.876 -1.508 12.522 1.00 90.75 90 GLN A N 1
ATOM 705 C CA . GLN A 1 90 ? -20.451 -0.898 13.714 1.00 90.75 90 GLN A CA 1
ATOM 706 C C . GLN A 1 90 ? -19.315 -0.596 14.694 1.00 90.75 90 GLN A C 1
ATOM 708 O O . GLN A 1 90 ? -18.637 -1.510 15.162 1.00 90.75 90 GLN A O 1
ATOM 713 N N . VAL A 1 91 ? -19.098 0.688 14.984 1.00 90.00 91 VAL A N 1
ATOM 714 C CA . VAL A 1 91 ? -17.954 1.138 15.784 1.00 90.00 91 VAL A CA 1
ATOM 715 C C . VAL A 1 91 ? -18.428 1.740 17.103 1.00 90.00 91 VAL A C 1
ATOM 717 O O . VAL A 1 91 ? -19.171 2.725 17.088 1.00 90.00 91 VAL A O 1
ATOM 720 N N . PRO A 1 92 ? -17.994 1.181 18.248 1.00 89.31 92 PRO A N 1
ATOM 721 C CA . PRO A 1 92 ? -18.214 1.792 19.553 1.00 89.31 92 PRO A CA 1
ATOM 722 C C . PRO A 1 92 ? -17.629 3.203 19.597 1.00 89.31 92 PRO A C 1
ATOM 724 O O . PRO A 1 92 ? -16.545 3.435 19.065 1.00 89.31 92 PRO A O 1
ATOM 727 N N . GLU A 1 93 ? -18.292 4.135 20.283 1.00 89.25 93 GLU A N 1
ATOM 728 C CA . GLU A 1 93 ? -17.876 5.547 20.350 1.00 89.25 93 GLU A CA 1
ATOM 729 C C . GLU A 1 93 ? -16.396 5.701 20.739 1.00 89.25 93 GLU A C 1
ATOM 731 O O . GLU A 1 93 ? -15.638 6.428 20.100 1.00 89.25 93 GLU A O 1
ATOM 736 N N . LYS A 1 94 ? -15.940 4.914 21.718 1.00 87.62 94 LYS A N 1
ATOM 737 C CA . LYS A 1 94 ? -14.549 4.938 22.191 1.00 87.62 94 LYS A CA 1
ATOM 738 C C . LYS A 1 94 ? -13.530 4.392 21.191 1.00 87.62 94 LYS A C 1
ATOM 740 O O . LYS A 1 94 ? -12.347 4.688 21.326 1.00 87.62 94 LYS A O 1
ATOM 745 N N . ALA A 1 95 ? -13.965 3.609 20.207 1.00 88.50 95 ALA A N 1
ATOM 746 C CA . ALA A 1 95 ? -13.115 2.994 19.193 1.00 88.50 95 ALA A CA 1
ATOM 747 C C . ALA A 1 95 ? -13.098 3.755 17.853 1.00 88.50 95 ALA A C 1
ATOM 749 O O . ALA A 1 95 ? -12.368 3.363 16.942 1.00 88.50 95 ALA A O 1
ATOM 750 N N . GLN A 1 96 ? -13.834 4.868 17.737 1.00 92.06 96 GLN A N 1
ATOM 751 C CA . GLN A 1 96 ? -13.849 5.707 16.531 1.00 92.06 96 GLN A CA 1
ATOM 752 C C . GLN A 1 96 ? -12.459 6.245 16.168 1.00 92.06 96 GLN A C 1
ATOM 754 O O . GLN A 1 96 ? -12.099 6.268 14.993 1.00 92.06 96 GLN A O 1
ATOM 759 N N . GLY A 1 97 ? -11.652 6.616 17.171 1.00 90.12 97 GLY A N 1
ATOM 760 C CA . GLY A 1 97 ? -10.270 7.057 16.954 1.00 90.12 97 GLY A CA 1
ATOM 761 C C . GLY A 1 97 ? -9.412 5.974 16.295 1.00 90.12 97 GLY A C 1
ATOM 762 O O . GLY A 1 97 ? -8.708 6.243 15.324 1.00 90.12 97 GLY A O 1
ATOM 763 N N . LEU A 1 98 ? -9.546 4.726 16.758 1.00 90.12 98 LEU A N 1
ATOM 764 C CA . LEU A 1 98 ? -8.851 3.584 16.168 1.00 90.12 98 LEU A CA 1
ATOM 765 C C . LEU A 1 98 ? -9.324 3.307 14.735 1.00 90.12 98 LEU A C 1
ATOM 767 O O . LEU A 1 98 ? -8.492 3.080 13.861 1.00 90.12 98 LEU A O 1
ATOM 771 N N . GLN A 1 99 ? -10.636 3.345 14.477 1.00 92.25 99 GLN A N 1
ATOM 772 C CA . GLN A 1 99 ? -11.170 3.168 13.123 1.00 92.25 99 GLN A CA 1
ATOM 773 C C . GLN A 1 99 ? -10.590 4.209 12.157 1.00 92.25 99 GLN A C 1
ATOM 775 O O . GLN A 1 99 ? -10.145 3.845 11.071 1.00 92.25 99 GLN A O 1
ATOM 780 N N . GLY A 1 100 ? -10.569 5.484 12.559 1.00 91.19 100 GLY A N 1
ATOM 781 C CA . GLY A 1 100 ? -10.011 6.570 11.753 1.00 91.19 100 GLY A CA 1
ATOM 782 C C . GLY A 1 100 ? -8.545 6.329 11.400 1.00 91.19 100 GLY A C 1
ATOM 783 O O . GLY A 1 100 ? -8.198 6.317 10.222 1.00 91.19 100 GLY A O 1
ATOM 784 N N . ALA A 1 101 ? -7.717 6.032 12.404 1.00 88.19 101 ALA A N 1
ATOM 785 C CA . ALA A 1 101 ? -6.290 5.787 12.205 1.00 88.19 101 ALA A CA 1
ATOM 786 C C . ALA A 1 101 ? -6.010 4.582 11.286 1.00 88.19 101 ALA A C 1
ATOM 788 O O . ALA A 1 101 ? -5.155 4.654 10.405 1.00 88.19 101 ALA A O 1
ATOM 789 N N . VAL A 1 102 ? -6.765 3.487 11.439 1.00 88.62 102 VAL A N 1
ATOM 790 C CA . VAL A 1 102 ? -6.640 2.308 10.564 1.00 88.62 102 VAL A CA 1
ATOM 791 C C . VAL A 1 102 ? -7.052 2.632 9.127 1.00 88.62 102 VAL A C 1
ATOM 793 O O . VAL A 1 102 ? -6.375 2.229 8.183 1.00 88.62 102 VAL A O 1
ATOM 796 N N . LEU A 1 103 ? -8.142 3.379 8.936 1.00 92.69 103 LEU A N 1
ATOM 797 C CA . LEU A 1 103 ? -8.585 3.784 7.602 1.00 92.69 103 LEU A CA 1
ATOM 798 C C . LEU A 1 103 ? -7.571 4.701 6.912 1.00 92.69 103 LEU A C 1
ATOM 800 O O . LEU A 1 103 ? -7.357 4.563 5.708 1.00 92.69 103 LEU A O 1
ATOM 804 N N . ASP A 1 104 ? -6.929 5.602 7.651 1.00 89.94 104 ASP A N 1
ATOM 805 C CA . ASP A 1 104 ? -5.875 6.462 7.110 1.00 89.94 104 ASP A CA 1
ATOM 806 C C . ASP A 1 104 ? -4.654 5.643 6.678 1.00 89.94 104 ASP A C 1
ATOM 808 O O . ASP A 1 104 ? -4.210 5.772 5.532 1.00 89.94 104 ASP A O 1
ATOM 812 N N . GLN A 1 105 ? -4.223 4.683 7.504 1.00 87.75 105 GLN A N 1
ATOM 813 C CA . GLN A 1 105 ? -3.176 3.728 7.139 1.00 87.75 105 GLN A CA 1
ATOM 814 C C . GLN A 1 105 ? -3.532 2.947 5.861 1.00 87.75 105 GLN A C 1
ATOM 816 O O . GLN A 1 105 ? -2.700 2.787 4.965 1.00 87.75 105 GLN A O 1
ATOM 821 N N . TYR A 1 106 ? -4.774 2.475 5.730 1.00 90.06 106 TYR A N 1
ATOM 822 C CA . TYR A 1 106 ? -5.205 1.723 4.547 1.00 90.06 106 TYR A CA 1
ATOM 823 C C . TYR A 1 106 ? -5.232 2.586 3.286 1.00 90.06 106 TYR A C 1
ATOM 825 O O . TYR A 1 106 ? -4.854 2.120 2.210 1.00 90.06 106 TYR A O 1
ATOM 833 N N . ARG A 1 107 ? -5.644 3.853 3.399 1.00 94.25 107 ARG A N 1
ATOM 834 C CA . ARG A 1 107 ? -5.618 4.800 2.275 1.00 94.25 107 ARG A CA 1
ATOM 835 C C . ARG A 1 107 ? -4.192 5.043 1.791 1.00 94.25 107 ARG A C 1
ATOM 837 O O . ARG A 1 107 ? -3.973 5.075 0.584 1.00 94.25 107 ARG A O 1
ATOM 844 N N . VAL A 1 108 ? -3.222 5.131 2.703 1.00 90.69 108 VAL A N 1
ATOM 845 C CA . VAL A 1 108 ? -1.797 5.228 2.347 1.00 90.69 108 VAL A CA 1
ATOM 846 C C . VAL A 1 108 ? -1.318 3.985 1.587 1.00 90.69 108 VAL A C 1
ATOM 848 O O . VAL A 1 108 ? -0.594 4.118 0.597 1.00 90.69 108 VAL A O 1
ATOM 851 N N . LEU A 1 109 ? -1.743 2.782 1.990 1.00 88.62 109 LEU A N 1
ATOM 852 C CA . LEU A 1 109 ? -1.416 1.550 1.258 1.00 88.62 109 LEU A CA 1
ATOM 853 C C . LEU A 1 109 ? -1.965 1.578 -0.174 1.00 88.62 109 LEU A C 1
ATOM 855 O O . LEU A 1 109 ? -1.224 1.297 -1.115 1.00 88.62 109 LEU A O 1
ATOM 859 N N . VAL A 1 110 ? -3.227 1.979 -0.355 1.00 94.19 110 VAL A N 1
ATOM 860 C CA . VAL A 1 110 ? -3.829 2.131 -1.692 1.00 94.19 110 VAL A CA 1
ATOM 861 C C . VAL A 1 110 ? -3.048 3.142 -2.527 1.00 94.19 110 VAL A C 1
ATOM 863 O O . VAL A 1 110 ? -2.659 2.835 -3.653 1.00 94.19 110 VAL A O 1
ATOM 866 N N . GLU A 1 111 ? -2.756 4.317 -1.968 1.00 93.38 111 GLU A N 1
ATOM 867 C CA . GLU A 1 111 ? -2.040 5.375 -2.685 1.00 93.38 111 GLU A CA 1
ATOM 868 C C . GLU A 1 111 ? -0.619 4.942 -3.086 1.00 93.38 111 GLU A C 1
ATOM 870 O O . GLU A 1 111 ? -0.124 5.314 -4.155 1.00 93.38 111 GLU A O 1
ATOM 875 N N . THR A 1 112 ? 0.026 4.103 -2.272 1.00 89.12 112 THR A N 1
ATOM 876 C CA . THR A 1 112 ? 1.331 3.495 -2.573 1.00 89.12 112 THR A CA 1
ATOM 877 C C . THR A 1 112 ? 1.242 2.559 -3.781 1.00 89.12 112 THR A C 1
ATOM 879 O O . THR A 1 112 ? 2.050 2.653 -4.711 1.00 89.12 112 THR A O 1
ATOM 882 N N . VAL A 1 113 ? 0.233 1.683 -3.815 1.00 92.12 113 VAL A N 1
ATOM 883 C CA . VAL A 1 113 ? 0.002 0.773 -4.948 1.00 92.12 113 VAL A CA 1
ATOM 884 C C . VAL A 1 113 ? -0.299 1.566 -6.222 1.00 92.12 113 VAL A C 1
ATOM 886 O O . VAL A 1 113 ? 0.298 1.311 -7.269 1.00 92.12 113 VAL A O 1
ATOM 889 N N . GLU A 1 114 ? -1.168 2.573 -6.141 1.00 91.50 114 GLU A N 1
ATOM 890 C CA . GLU A 1 114 ? -1.516 3.431 -7.279 1.00 91.50 114 GLU A CA 1
ATOM 891 C C . GLU A 1 114 ? -0.309 4.226 -7.800 1.00 91.50 114 GLU A C 1
ATOM 893 O O . GLU A 1 114 ? -0.107 4.333 -9.013 1.00 91.50 114 GLU A O 1
ATOM 898 N N . SER A 1 115 ? 0.549 4.713 -6.900 1.00 88.06 115 SER A N 1
ATOM 899 C CA . SER A 1 115 ? 1.782 5.437 -7.243 1.00 88.06 115 SER A CA 1
ATOM 900 C C . SER A 1 115 ? 2.855 4.542 -7.872 1.00 88.06 115 SER A C 1
ATOM 902 O O . SER A 1 115 ? 3.774 5.041 -8.525 1.00 88.06 115 SER A O 1
ATOM 904 N N . THR A 1 116 ? 2.722 3.219 -7.746 1.00 87.88 116 THR A N 1
ATOM 905 C CA . THR A 1 116 ? 3.624 2.248 -8.378 1.00 87.88 116 THR A CA 1
ATOM 906 C C . THR A 1 116 ? 3.338 2.094 -9.875 1.00 87.88 116 THR A C 1
ATOM 908 O O . THR A 1 116 ? 4.258 1.834 -10.648 1.00 87.88 116 THR A O 1
ATOM 911 N N . GLY A 1 117 ? 2.102 2.324 -10.335 1.00 88.75 117 GLY A N 1
ATOM 912 C CA . GLY A 1 117 ? 1.739 2.235 -11.757 1.00 88.75 117 GLY A CA 1
ATOM 913 C C . GLY A 1 117 ? 2.616 3.104 -12.677 1.00 88.75 117 GLY A C 1
ATOM 914 O O . GLY A 1 117 ? 3.213 2.577 -13.619 1.00 88.75 117 GLY A O 1
ATOM 915 N N . PRO A 1 118 ? 2.769 4.412 -12.396 1.00 89.06 118 PRO A N 1
ATOM 916 C CA . PRO A 1 118 ? 3.694 5.283 -13.124 1.00 89.06 118 PRO A CA 1
ATOM 917 C C . PRO A 1 118 ? 5.160 4.822 -13.077 1.00 89.06 118 PRO A C 1
ATOM 919 O O . PRO A 1 118 ? 5.896 4.995 -14.050 1.00 89.06 118 PRO A O 1
ATOM 922 N N . LEU A 1 119 ? 5.594 4.200 -11.975 1.00 86.56 119 LEU A N 1
ATOM 923 C CA . LEU A 1 119 ? 6.952 3.669 -11.857 1.00 86.56 119 LEU A CA 1
ATOM 924 C C . LEU A 1 119 ? 7.189 2.504 -12.829 1.00 86.56 119 LEU A C 1
ATOM 926 O O . LEU A 1 119 ? 8.257 2.440 -13.434 1.00 86.56 119 LEU A O 1
ATOM 930 N N . VAL A 1 120 ? 6.193 1.635 -13.045 1.00 88.75 120 VAL A N 1
ATOM 931 C CA . VAL A 1 120 ? 6.257 0.557 -14.053 1.00 88.75 120 VAL A CA 1
ATOM 932 C C . VAL A 1 120 ? 6.509 1.130 -15.452 1.00 88.75 120 VAL A C 1
ATOM 934 O O . VAL A 1 120 ? 7.362 0.631 -16.190 1.00 88.75 120 VAL A O 1
ATOM 937 N N . ASP A 1 121 ? 5.810 2.211 -15.812 1.00 88.44 121 ASP A N 1
ATOM 938 C CA . ASP A 1 121 ? 5.990 2.868 -17.112 1.00 88.44 121 ASP A CA 1
ATOM 939 C C . ASP A 1 121 ? 7.400 3.419 -17.291 1.00 88.44 121 ASP A C 1
ATOM 941 O O . ASP A 1 121 ? 8.010 3.248 -18.351 1.00 88.44 121 ASP A O 1
ATOM 945 N N . ILE A 1 122 ? 7.922 4.066 -16.250 1.00 87.00 122 ILE A N 1
ATOM 946 C CA . ILE A 1 122 ? 9.270 4.629 -16.244 1.00 87.00 122 ILE A CA 1
ATOM 947 C C . ILE A 1 122 ? 10.318 3.525 -16.339 1.00 87.00 122 ILE A C 1
ATOM 949 O O . ILE A 1 122 ? 11.188 3.600 -17.205 1.00 87.00 122 ILE A O 1
ATOM 953 N N . LEU A 1 123 ? 10.221 2.487 -15.506 1.00 83.50 123 LEU A N 1
ATOM 954 C CA . LEU A 1 123 ? 11.163 1.368 -15.507 1.00 83.50 123 LEU A CA 1
ATOM 955 C C . LEU A 1 123 ? 11.220 0.693 -16.868 1.00 83.50 123 LEU A C 1
ATO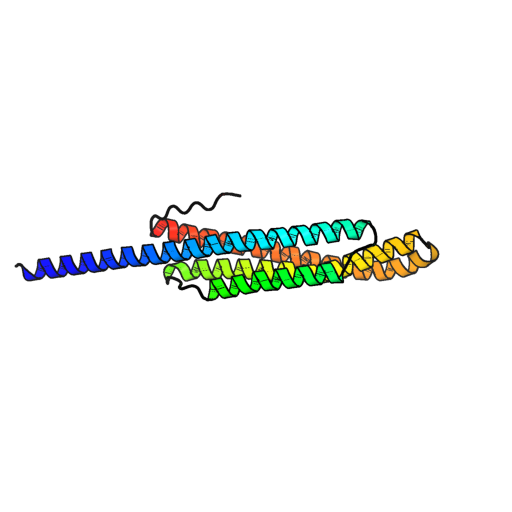M 957 O O . LEU A 1 123 ? 12.299 0.407 -17.373 1.00 83.50 123 LEU A O 1
ATOM 961 N N . SER A 1 124 ? 10.075 0.501 -17.507 1.00 85.56 124 SER A N 1
ATOM 962 C CA . SER A 1 124 ? 10.050 -0.117 -18.821 1.00 85.56 124 SER A CA 1
ATOM 963 C C . SER A 1 124 ? 10.571 0.806 -19.935 1.00 85.56 124 SER A C 1
ATOM 965 O O . SER A 1 124 ? 11.259 0.330 -20.835 1.00 85.56 124 SER A O 1
ATOM 967 N N . ARG A 1 125 ? 10.338 2.129 -19.867 1.00 85.81 125 ARG A N 1
ATOM 968 C CA . ARG A 1 125 ? 10.976 3.099 -20.785 1.00 85.81 125 ARG A CA 1
ATOM 969 C C . ARG A 1 125 ? 12.500 3.106 -20.629 1.00 85.81 125 ARG A C 1
ATOM 971 O O . ARG A 1 125 ? 13.196 3.105 -21.637 1.00 85.81 125 ARG A O 1
ATOM 978 N N . LEU A 1 126 ? 12.999 3.091 -19.390 1.00 82.88 126 LEU A N 1
ATOM 979 C CA . LEU A 1 126 ? 14.433 3.002 -19.079 1.00 82.88 126 LEU A CA 1
ATOM 980 C C . LEU A 1 126 ? 15.027 1.687 -19.595 1.00 82.88 126 LEU A C 1
ATOM 982 O O . LEU A 1 126 ? 16.083 1.676 -20.218 1.00 82.88 126 LEU A O 1
ATOM 986 N N . SER A 1 127 ? 14.327 0.582 -19.355 1.00 82.06 127 SER A N 1
ATOM 987 C CA . SER A 1 127 ? 14.745 -0.762 -19.742 1.00 82.06 127 SER A CA 1
ATOM 988 C C . SER A 1 127 ? 14.859 -0.914 -21.266 1.00 82.06 127 SER A C 1
ATOM 990 O O . SER A 1 127 ? 15.893 -1.354 -21.767 1.00 82.06 127 SER A O 1
ATOM 992 N N . GLU A 1 128 ? 13.852 -0.457 -22.017 1.00 82.94 128 GLU A N 1
ATOM 993 C CA . GLU A 1 128 ? 13.870 -0.486 -23.486 1.00 82.94 128 GLU A CA 1
ATOM 994 C C . GLU A 1 128 ? 14.948 0.437 -24.067 1.00 82.94 128 GLU A C 1
ATOM 996 O O . GLU A 1 128 ? 15.678 0.061 -24.982 1.00 82.94 128 GLU A O 1
ATOM 1001 N N . ALA A 1 129 ? 15.100 1.635 -23.504 1.00 81.44 129 ALA A N 1
ATOM 1002 C CA . ALA A 1 129 ? 16.144 2.566 -23.904 1.00 81.44 129 ALA A CA 1
ATOM 1003 C C . ALA A 1 129 ? 17.556 1.987 -23.692 1.00 81.44 129 ALA A C 1
ATOM 1005 O O . ALA A 1 129 ? 18.408 2.099 -24.572 1.00 81.44 129 ALA A O 1
ATOM 1006 N N . ASN A 1 130 ? 17.793 1.310 -22.565 1.00 79.81 130 ASN A N 1
ATOM 1007 C CA . ASN A 1 130 ? 19.060 0.629 -22.297 1.00 79.81 130 ASN A CA 1
ATOM 1008 C C . ASN A 1 130 ? 19.319 -0.519 -23.282 1.00 79.81 130 ASN A C 1
ATOM 1010 O O . ASN A 1 130 ? 20.444 -0.668 -23.759 1.00 79.81 130 ASN A O 1
ATOM 1014 N N . ARG A 1 131 ? 18.286 -1.298 -23.629 1.00 82.56 131 ARG A N 1
ATOM 1015 C CA . ARG A 1 131 ? 18.381 -2.363 -24.638 1.00 82.56 131 ARG A CA 1
ATOM 1016 C C . ARG A 1 131 ? 18.779 -1.800 -26.005 1.00 82.56 131 ARG A C 1
ATOM 1018 O O . ARG A 1 131 ? 19.741 -2.273 -26.604 1.00 82.56 131 ARG A O 1
ATOM 1025 N N . LEU A 1 132 ? 18.094 -0.753 -26.465 1.00 82.19 132 LEU A N 1
ATOM 1026 C CA . LEU A 1 132 ? 18.376 -0.106 -27.751 1.00 82.19 132 LEU A CA 1
ATOM 1027 C C . LEU A 1 132 ? 19.773 0.529 -27.795 1.00 82.19 132 LEU A C 1
ATOM 1029 O O . LEU A 1 132 ? 20.461 0.419 -28.806 1.00 82.19 132 LEU A O 1
ATOM 1033 N N . ALA A 1 133 ? 20.222 1.158 -26.705 1.00 79.19 133 ALA A N 1
ATOM 1034 C CA . ALA A 1 133 ? 21.564 1.736 -26.620 1.00 79.19 133 ALA A CA 1
ATOM 1035 C C . ALA A 1 133 ? 22.681 0.674 -26.629 1.00 79.19 133 ALA A C 1
ATOM 1037 O O . ALA A 1 133 ? 23.779 0.952 -27.110 1.00 79.19 133 ALA A O 1
ATOM 1038 N N . ALA A 1 134 ? 22.412 -0.532 -26.113 1.00 80.19 134 ALA A N 1
ATOM 1039 C CA . ALA A 1 134 ? 23.336 -1.664 -26.194 1.00 80.19 134 ALA A CA 1
ATOM 1040 C C . ALA A 1 134 ? 23.409 -2.270 -27.610 1.00 80.19 134 ALA A C 1
ATOM 1042 O O . ALA A 1 134 ? 24.445 -2.819 -27.985 1.00 80.19 134 ALA A O 1
ATOM 1043 N N . GLU A 1 135 ? 22.328 -2.164 -28.389 1.00 82.94 135 GLU A N 1
ATOM 1044 C CA . GLU A 1 135 ? 22.233 -2.668 -29.765 1.00 82.94 135 GLU A CA 1
ATOM 1045 C C . GLU A 1 135 ? 22.798 -1.679 -30.808 1.00 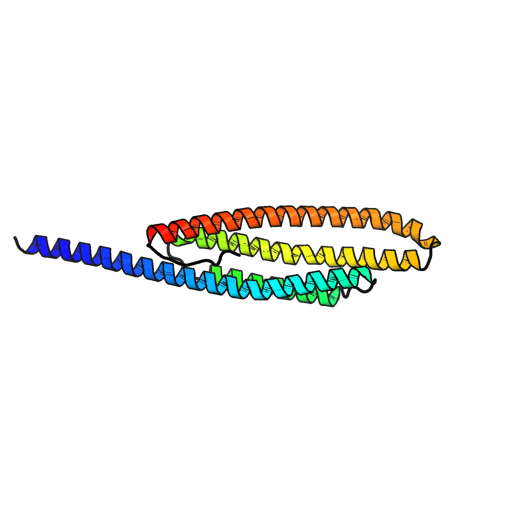82.94 135 GLU A C 1
ATOM 1047 O O . GLU A 1 135 ? 23.426 -2.119 -31.771 1.00 82.94 135 GLU A O 1
ATOM 1052 N N . ASP A 1 136 ? 22.631 -0.361 -30.616 1.00 78.44 136 ASP A N 1
ATOM 1053 C CA . ASP A 1 136 ? 23.156 0.685 -31.511 1.00 78.44 136 ASP A CA 1
ATOM 1054 C C . ASP A 1 136 ? 23.745 1.897 -30.741 1.00 78.44 136 ASP A C 1
ATOM 1056 O O . ASP A 1 136 ? 23.007 2.761 -30.243 1.00 78.44 136 ASP A O 1
ATOM 1060 N N . PRO A 1 137 ? 25.087 2.040 -30.709 1.00 68.19 137 PRO A N 1
ATOM 1061 C CA . PRO A 1 137 ? 25.768 3.163 -30.062 1.00 68.19 137 PRO A CA 1
ATOM 1062 C C . PRO A 1 137 ? 25.421 4.546 -30.641 1.00 68.19 137 PRO A C 1
ATOM 1064 O O . PRO A 1 137 ? 25.536 5.549 -29.934 1.00 68.19 137 PRO A O 1
ATOM 1067 N N . GLY A 1 138 ? 24.992 4.637 -31.906 1.00 73.38 138 GLY A N 1
ATOM 1068 C CA . GLY A 1 138 ? 24.613 5.899 -32.552 1.00 73.38 138 GLY A CA 1
ATOM 1069 C C . GLY A 1 138 ? 23.296 6.480 -32.024 1.00 73.38 138 GLY A C 1
ATOM 1070 O O . GLY A 1 138 ? 23.092 7.696 -32.045 1.00 73.38 138 GLY A O 1
ATOM 1071 N N . VAL A 1 139 ? 22.424 5.626 -31.482 1.00 72.88 139 VAL A N 1
ATOM 1072 C CA . VAL A 1 139 ? 21.128 6.004 -30.893 1.00 72.88 139 VAL A CA 1
ATOM 1073 C C . VAL A 1 139 ? 21.277 6.423 -29.419 1.00 72.88 139 VAL A C 1
ATOM 1075 O O . VAL A 1 139 ? 20.458 7.188 -28.897 1.00 72.88 139 VAL A O 1
ATOM 1078 N N . ALA A 1 140 ? 22.375 6.028 -28.763 1.00 67.19 140 ALA A N 1
ATOM 1079 C CA . ALA A 1 140 ? 22.636 6.275 -27.344 1.00 67.19 140 ALA A CA 1
ATOM 1080 C C . ALA A 1 140 ? 22.631 7.769 -26.961 1.00 67.19 140 ALA A C 1
ATOM 1082 O O . ALA A 1 140 ? 22.123 8.143 -25.901 1.00 67.19 140 ALA A O 1
ATOM 1083 N N . ALA A 1 141 ? 23.132 8.653 -27.832 1.00 68.38 141 ALA A N 1
ATOM 1084 C CA . ALA A 1 141 ? 23.172 10.093 -27.560 1.00 68.38 141 ALA A CA 1
ATOM 1085 C C . ALA A 1 141 ? 21.767 10.721 -27.477 1.00 68.38 141 ALA A C 1
ATOM 1087 O O . ALA A 1 141 ? 21.508 11.553 -26.606 1.00 68.38 141 ALA A O 1
ATOM 1088 N N . LYS A 1 142 ? 20.841 10.290 -28.344 1.00 71.19 142 LYS A N 1
ATOM 1089 C CA . LYS A 1 142 ? 19.448 10.764 -28.352 1.00 71.19 142 LYS A CA 1
ATOM 1090 C C . LYS A 1 142 ? 18.665 10.200 -27.165 1.00 71.19 142 LYS A C 1
ATOM 1092 O O . LYS A 1 142 ? 17.935 10.934 -26.503 1.00 71.19 142 LYS A O 1
ATOM 1097 N N . ILE A 1 143 ? 18.902 8.927 -26.849 1.00 76.19 143 ILE A N 1
ATOM 1098 C CA . ILE A 1 143 ? 18.342 8.251 -25.675 1.00 76.19 143 ILE A CA 1
ATOM 1099 C C . ILE A 1 143 ? 18.761 8.966 -24.384 1.00 76.19 143 ILE A C 1
ATOM 1101 O O . ILE A 1 143 ? 17.919 9.251 -23.541 1.00 76.19 143 ILE A O 1
ATOM 1105 N N . THR A 1 144 ? 20.028 9.360 -24.252 1.00 75.50 144 THR A N 1
ATOM 1106 C CA . THR A 1 144 ? 20.561 9.985 -23.028 1.00 75.50 144 THR A CA 1
ATOM 1107 C C . THR A 1 144 ? 19.776 11.231 -22.586 1.00 75.50 144 THR A C 1
ATOM 1109 O O . THR A 1 144 ? 19.576 11.450 -21.391 1.00 75.50 144 THR A O 1
ATOM 1112 N N . GLN A 1 145 ? 19.306 12.062 -23.523 1.00 74.06 145 GLN A N 1
ATOM 1113 C CA . GLN A 1 145 ? 18.538 13.264 -23.181 1.00 74.06 145 GLN A CA 1
ATOM 1114 C C . GLN A 1 145 ? 17.112 12.934 -22.717 1.00 74.06 145 GLN A C 1
ATOM 1116 O O . GLN A 1 145 ? 16.624 13.540 -21.762 1.00 74.06 145 GLN A O 1
ATOM 1121 N N . GLU A 1 146 ? 16.461 11.957 -23.349 1.00 76.00 146 GLU A N 1
ATOM 1122 C CA . GLU A 1 146 ? 15.155 11.457 -22.909 1.00 76.00 146 GLU A CA 1
ATOM 1123 C C . GLU A 1 146 ? 15.259 10.761 -21.543 1.00 76.00 146 GLU A C 1
ATOM 1125 O O . GLU A 1 146 ? 14.382 10.942 -20.697 1.00 76.00 146 GLU A O 1
ATOM 1130 N N . MET A 1 147 ? 16.368 10.063 -21.274 1.00 79.75 147 MET A N 1
ATOM 1131 C CA . MET A 1 147 ? 16.623 9.394 -19.994 1.00 79.75 147 MET A CA 1
ATOM 1132 C C . MET A 1 147 ? 16.760 10.360 -18.826 1.00 79.75 147 MET A C 1
ATOM 1134 O O . MET A 1 147 ? 16.177 10.100 -17.780 1.00 79.75 147 MET A O 1
ATOM 1138 N N . LYS A 1 148 ? 17.382 11.531 -19.009 1.00 81.25 148 LYS A N 1
ATOM 1139 C CA . LYS A 1 148 ? 17.425 12.558 -17.951 1.00 81.25 148 LYS A CA 1
ATOM 1140 C C . LYS A 1 148 ? 16.033 13.004 -17.495 1.00 81.25 148 LYS A C 1
ATOM 1142 O O . LYS A 1 148 ? 15.817 13.238 -16.309 1.00 81.25 148 LYS A O 1
ATOM 1147 N N . LYS A 1 149 ? 15.079 13.128 -18.426 1.00 82.69 149 LYS A N 1
ATOM 1148 C CA . LYS A 1 149 ? 13.693 13.488 -18.088 1.00 82.69 149 LYS A CA 1
ATOM 1149 C C . LYS A 1 149 ? 13.004 12.353 -17.327 1.00 82.69 149 LYS A C 1
ATOM 1151 O O . LYS A 1 149 ? 12.346 12.601 -16.324 1.00 82.69 149 LYS A O 1
ATOM 1156 N N . VAL A 1 150 ? 13.192 11.117 -17.782 1.00 83.81 150 VAL A N 1
ATOM 1157 C CA . VAL A 1 150 ? 12.614 9.923 -17.149 1.00 83.81 150 VAL A CA 1
ATOM 1158 C C . VAL A 1 150 ? 13.190 9.677 -15.750 1.00 83.81 150 VAL A C 1
ATOM 1160 O O . VAL A 1 150 ? 12.460 9.294 -14.840 1.00 83.81 150 VAL A O 1
ATOM 1163 N N . GLU A 1 151 ? 14.475 9.951 -15.536 1.00 80.75 151 GLU A N 1
ATOM 1164 C CA . GLU A 1 151 ? 15.112 9.895 -14.217 1.00 80.75 151 GLU A CA 1
ATOM 1165 C C . GLU A 1 151 ? 14.560 10.953 -13.257 1.00 80.75 151 GLU A C 1
ATOM 1167 O O . GLU A 1 151 ? 14.360 10.663 -12.077 1.00 80.75 151 GLU A O 1
ATOM 1172 N N . ALA A 1 152 ? 14.264 12.160 -13.749 1.00 86.94 152 ALA A N 1
ATOM 1173 C CA . ALA A 1 152 ? 13.618 13.194 -12.946 1.00 86.94 152 ALA A CA 1
ATOM 1174 C C . ALA A 1 152 ? 12.187 12.789 -12.541 1.00 86.94 152 ALA A C 1
ATOM 1176 O O . ALA A 1 152 ? 11.842 12.897 -11.365 1.00 86.94 152 ALA A O 1
ATOM 1177 N N . GLU A 1 153 ? 11.398 12.250 -13.482 1.00 87.38 153 GLU A N 1
ATOM 1178 C CA . GLU A 1 153 ? 10.064 11.678 -13.216 1.00 87.38 153 GLU A CA 1
ATOM 1179 C C . GLU A 1 153 ? 10.154 10.554 -12.160 1.00 87.38 153 GLU A C 1
ATOM 1181 O O . GLU A 1 153 ? 9.384 10.526 -11.198 1.00 87.38 153 GLU A O 1
ATOM 1186 N N . ARG A 1 154 ? 11.156 9.668 -12.271 1.00 85.94 154 ARG A N 1
ATOM 1187 C CA . ARG A 1 154 ? 11.417 8.603 -11.286 1.00 85.94 154 ARG A CA 1
ATOM 1188 C C . ARG A 1 154 ? 11.720 9.168 -9.901 1.00 85.94 154 ARG A C 1
ATOM 1190 O O . ARG A 1 154 ? 11.217 8.646 -8.912 1.00 85.94 154 ARG A O 1
ATOM 1197 N N . ALA A 1 155 ? 12.558 10.199 -9.819 1.00 87.88 155 ALA A N 1
ATOM 1198 C CA . ALA A 1 155 ? 12.950 10.812 -8.552 1.00 87.88 155 ALA A CA 1
ATOM 1199 C C . ALA A 1 155 ? 11.787 11.545 -7.863 1.00 87.88 155 ALA A C 1
ATOM 1201 O O . ALA A 1 155 ? 11.763 11.653 -6.639 1.00 87.88 155 ALA A O 1
ATOM 1202 N N . GLU A 1 156 ? 10.832 12.073 -8.627 1.00 90.31 156 GLU A N 1
ATOM 1203 C CA . GLU A 1 156 ? 9.599 12.650 -8.086 1.00 90.31 156 GLU A CA 1
ATOM 1204 C C . GLU A 1 156 ? 8.683 11.574 -7.494 1.00 90.31 156 GLU A C 1
ATOM 1206 O O . GLU A 1 156 ? 8.250 11.707 -6.351 1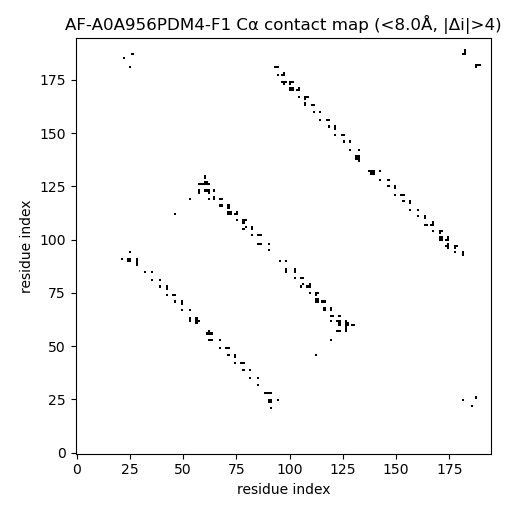.00 90.31 156 GLU A O 1
ATOM 1211 N N . ILE A 1 157 ? 8.463 10.474 -8.219 1.00 88.38 157 ILE A N 1
ATOM 1212 C CA . ILE A 1 157 ? 7.661 9.348 -7.717 1.00 88.38 157 ILE A CA 1
ATOM 1213 C C . ILE A 1 157 ? 8.320 8.703 -6.496 1.00 88.38 157 ILE A C 1
ATOM 1215 O O . ILE A 1 157 ? 7.629 8.402 -5.530 1.00 88.38 157 ILE A O 1
ATOM 1219 N N . ALA A 1 158 ? 9.646 8.537 -6.501 1.00 86.38 158 ALA A N 1
ATOM 1220 C CA . ALA A 1 158 ? 10.379 8.011 -5.351 1.00 86.38 158 ALA A CA 1
ATOM 1221 C C . ALA A 1 158 ? 10.177 8.881 -4.101 1.00 86.38 158 ALA A C 1
ATOM 1223 O O . ALA A 1 158 ? 9.825 8.350 -3.056 1.00 86.38 158 ALA A O 1
ATOM 1224 N N . ARG A 1 159 ? 10.285 10.212 -4.227 1.00 90.94 159 ARG A N 1
ATOM 1225 C CA . ARG A 1 159 ? 10.000 11.135 -3.114 1.00 90.94 159 ARG A CA 1
ATOM 1226 C C . ARG A 1 159 ? 8.569 11.006 -2.606 1.00 90.94 159 ARG A C 1
ATOM 1228 O O . ARG A 1 159 ? 8.362 10.936 -1.404 1.00 90.94 159 ARG A O 1
ATOM 1235 N N . ARG A 1 160 ? 7.588 10.917 -3.509 1.00 91.69 160 ARG A N 1
ATOM 1236 C CA . ARG A 1 160 ? 6.189 10.701 -3.115 1.00 91.69 160 ARG A CA 1
ATOM 1237 C C . ARG A 1 160 ? 6.014 9.389 -2.347 1.00 91.69 160 ARG A C 1
ATOM 1239 O O . ARG A 1 160 ? 5.289 9.361 -1.361 1.00 91.69 160 ARG A O 1
ATOM 1246 N N . LEU A 1 161 ? 6.659 8.310 -2.789 1.00 87.38 161 LEU A N 1
ATOM 1247 C CA . LEU A 1 161 ? 6.623 7.027 -2.086 1.00 87.38 161 LEU A CA 1
ATOM 1248 C C . LEU A 1 161 ? 7.294 7.123 -0.710 1.00 87.38 161 LEU A C 1
ATOM 1250 O O . LEU A 1 161 ? 6.751 6.588 0.251 1.00 87.38 161 LEU A O 1
ATOM 1254 N N . ASP A 1 162 ? 8.412 7.839 -0.587 1.00 88.88 162 ASP A N 1
ATOM 1255 C CA . ASP A 1 162 ? 9.069 8.081 0.703 1.00 88.88 162 ASP A CA 1
ATOM 1256 C C . ASP A 1 162 ? 8.149 8.852 1.668 1.00 88.88 162 ASP A C 1
ATOM 1258 O O . ASP A 1 162 ? 7.996 8.451 2.826 1.00 88.88 162 ASP A O 1
ATOM 1262 N N . ASP A 1 163 ? 7.474 9.899 1.180 1.00 93.31 163 ASP A N 1
ATOM 1263 C CA . ASP A 1 163 ? 6.498 10.679 1.952 1.00 93.31 163 ASP A CA 1
ATOM 1264 C C . ASP A 1 163 ? 5.310 9.810 2.402 1.00 93.31 163 ASP A C 1
ATOM 1266 O O . ASP A 1 163 ? 4.867 9.891 3.550 1.00 93.31 163 ASP A O 1
ATOM 1270 N N . LEU A 1 164 ? 4.815 8.928 1.525 1.00 88.44 164 LEU A N 1
ATOM 1271 C CA . LEU A 1 164 ? 3.756 7.971 1.858 1.00 88.44 164 LEU A CA 1
ATOM 1272 C C . LEU A 1 164 ? 4.215 6.951 2.902 1.00 88.44 164 LEU A C 1
ATOM 1274 O O . LEU A 1 164 ? 3.468 6.655 3.830 1.00 88.44 164 LEU A O 1
ATOM 1278 N N . MET A 1 165 ? 5.445 6.448 2.804 1.00 83.19 165 MET A N 1
ATOM 1279 C CA . MET A 1 165 ? 6.010 5.524 3.790 1.00 83.19 165 MET A CA 1
ATOM 1280 C C . MET A 1 165 ? 6.216 6.184 5.156 1.00 83.19 165 MET A C 1
ATOM 1282 O O . MET A 1 165 ? 6.102 5.517 6.185 1.00 83.19 165 MET A O 1
ATOM 1286 N N . GLU A 1 166 ? 6.549 7.474 5.191 1.00 90.56 166 GLU A N 1
ATOM 1287 C CA . GLU A 1 166 ? 6.608 8.255 6.429 1.00 90.56 166 GLU A CA 1
ATOM 1288 C C . GLU A 1 166 ? 5.215 8.440 7.030 1.00 90.56 166 GLU A C 1
ATOM 1290 O O . GLU A 1 166 ? 5.002 8.109 8.197 1.00 90.56 166 GLU A O 1
ATOM 1295 N N . LYS A 1 167 ? 4.250 8.880 6.220 1.00 90.31 167 LYS A N 1
ATOM 1296 C CA . LYS A 1 167 ? 2.860 9.036 6.651 1.00 90.31 167 LYS A CA 1
ATOM 1297 C C . LYS A 1 167 ? 2.280 7.718 7.174 1.00 90.31 167 LYS A C 1
ATOM 1299 O O . LYS A 1 167 ? 1.729 7.686 8.267 1.00 90.31 167 LYS A O 1
ATOM 1304 N N . GLY A 1 168 ? 2.496 6.614 6.462 1.00 80.31 168 GLY A N 1
ATOM 1305 C CA . GLY A 1 168 ? 2.038 5.288 6.878 1.00 80.31 168 GLY A CA 1
ATOM 1306 C C . GLY A 1 168 ? 2.601 4.854 8.234 1.00 80.31 168 GLY A C 1
ATOM 1307 O O . GLY A 1 168 ? 1.871 4.270 9.029 1.00 80.31 168 GLY A O 1
ATOM 1308 N N . ARG A 1 169 ? 3.862 5.192 8.543 1.00 79.31 169 ARG A N 1
ATOM 1309 C CA . ARG A 1 169 ? 4.469 4.934 9.863 1.00 79.31 169 ARG A CA 1
ATOM 1310 C C . ARG A 1 169 ? 3.832 5.774 10.975 1.00 79.31 169 ARG A C 1
ATOM 1312 O O . ARG A 1 169 ? 3.667 5.283 12.091 1.00 79.31 169 ARG A O 1
ATOM 1319 N N . GLN A 1 170 ? 3.470 7.023 10.688 1.00 87.38 170 GLN A N 1
ATOM 1320 C CA . GLN A 1 170 ? 2.784 7.904 11.641 1.00 87.38 170 GLN A CA 1
ATOM 1321 C C . GLN A 1 170 ? 1.347 7.437 11.913 1.00 87.38 170 GLN A C 1
ATOM 1323 O O . GLN A 1 170 ? 0.912 7.406 13.069 1.00 87.38 170 GLN A O 1
ATOM 1328 N N . ASP A 1 171 ? 0.639 7.020 10.865 1.00 82.94 171 ASP A N 1
ATOM 1329 C CA . ASP A 1 171 ? -0.723 6.492 10.957 1.00 82.94 171 ASP A CA 1
ATOM 1330 C C . ASP A 1 171 ? -0.737 5.146 11.710 1.00 82.94 171 ASP A C 1
ATOM 1332 O O . ASP A 1 171 ? -1.567 4.944 12.598 1.00 82.94 171 ASP A O 1
ATOM 1336 N N . GLU A 1 172 ? 0.238 4.263 11.453 1.00 82.19 172 GLU A N 1
ATOM 1337 C CA . GLU A 1 172 ? 0.420 3.005 12.193 1.00 82.19 172 GLU A CA 1
ATOM 1338 C C . GLU A 1 172 ? 0.665 3.248 13.689 1.00 82.19 172 GLU A C 1
ATOM 1340 O O . GLU A 1 172 ? 0.042 2.604 14.538 1.00 82.19 172 GLU A O 1
ATOM 1345 N N . GLU A 1 173 ? 1.543 4.191 14.040 1.00 83.88 173 GLU A N 1
ATOM 1346 C CA . GLU A 1 173 ? 1.804 4.514 15.445 1.00 83.88 173 GLU A CA 1
ATOM 1347 C C . GLU A 1 173 ? 0.558 5.095 16.126 1.00 83.88 173 GLU A C 1
ATOM 1349 O O . GLU A 1 173 ? 0.261 4.741 17.269 1.00 83.88 173 GLU A O 1
ATOM 1354 N N . THR A 1 174 ? -0.212 5.922 15.418 1.00 85.88 174 THR A N 1
ATOM 1355 C CA . THR A 1 174 ? -1.481 6.469 15.916 1.00 85.88 174 THR A CA 1
ATOM 1356 C C . THR A 1 174 ? -2.499 5.352 16.160 1.00 85.88 174 THR A C 1
ATOM 1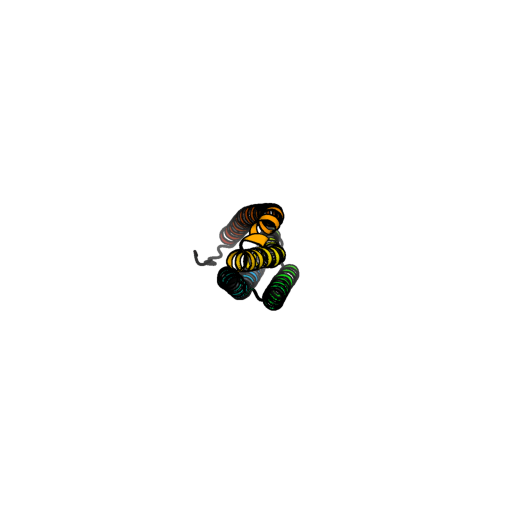358 O O . THR A 1 174 ? -3.078 5.267 17.247 1.00 85.88 174 THR A O 1
ATOM 1361 N N . ALA A 1 175 ? -2.664 4.430 15.206 1.00 80.75 175 ALA A N 1
ATOM 1362 C CA . ALA A 1 175 ? -3.531 3.263 15.357 1.00 80.75 175 ALA A CA 1
ATOM 1363 C C . ALA A 1 175 ? -3.096 2.398 16.551 1.00 80.75 175 ALA A C 1
ATOM 1365 O O . ALA A 1 175 ? -3.918 1.990 17.376 1.00 80.75 175 ALA A O 1
ATOM 1366 N N . ARG A 1 176 ? -1.787 2.181 16.716 1.00 83.44 176 ARG A N 1
ATOM 1367 C CA . ARG A 1 176 ? -1.231 1.432 17.847 1.00 83.44 176 ARG A CA 1
ATOM 1368 C C . ARG A 1 176 ? -1.533 2.103 19.188 1.00 83.44 176 ARG A C 1
ATOM 1370 O O . ARG A 1 176 ? -1.858 1.411 20.156 1.00 83.44 176 ARG A O 1
ATOM 1377 N N . GLN A 1 177 ? -1.431 3.428 19.272 1.00 87.69 177 GLN A N 1
ATOM 1378 C CA . GLN A 1 177 ? -1.730 4.186 20.490 1.00 87.69 177 GLN A CA 1
ATOM 1379 C C . GLN A 1 177 ? -3.215 4.113 20.864 1.00 87.69 177 GLN A C 1
ATOM 1381 O O . GLN A 1 177 ? -3.535 3.814 22.020 1.00 87.69 177 GLN A O 1
ATOM 1386 N N . GLU A 1 178 ? -4.115 4.302 19.897 1.00 87.81 178 GLU A N 1
ATOM 1387 C CA . GLU A 1 178 ? -5.563 4.178 20.111 1.00 87.81 178 GLU A CA 1
ATOM 1388 C C . GLU A 1 178 ? -5.952 2.753 20.528 1.00 87.81 178 GLU A C 1
ATOM 1390 O O . GLU A 1 178 ? -6.712 2.550 21.479 1.00 87.81 178 GLU A O 1
ATOM 1395 N N . GLN A 1 179 ? -5.345 1.739 19.910 1.00 81.38 179 GLN A N 1
ATOM 1396 C CA . GLN A 1 179 ? -5.555 0.350 20.306 1.00 81.38 179 GLN A CA 1
ATOM 1397 C C . GLN A 1 179 ? -5.080 0.083 21.742 1.00 81.38 179 GLN A C 1
ATOM 1399 O O . GLN A 1 179 ? -5.799 -0.534 22.529 1.00 81.38 179 GLN A O 1
ATOM 1404 N N . GLN A 1 180 ? -3.893 0.564 22.125 1.00 82.38 180 GLN A N 1
ATOM 1405 C CA . GLN A 1 180 ? -3.385 0.406 23.492 1.00 82.38 180 GLN A CA 1
ATOM 1406 C C . GLN A 1 180 ? -4.273 1.098 24.529 1.00 82.38 180 GLN A C 1
ATOM 1408 O O . GLN A 1 180 ? -4.431 0.585 25.640 1.00 82.38 180 GLN A O 1
ATOM 1413 N N . LYS A 1 181 ? -4.848 2.255 24.191 1.00 87.56 181 LYS A N 1
ATOM 1414 C CA . LYS A 1 181 ? -5.794 2.972 25.051 1.00 87.56 181 LYS A CA 1
ATOM 1415 C C . LYS A 1 181 ? -7.032 2.117 25.325 1.00 87.56 181 LYS A C 1
ATOM 1417 O O . LYS A 1 181 ? -7.357 1.896 26.491 1.00 87.56 181 LYS A O 1
ATOM 1422 N N . LEU A 1 182 ? -7.632 1.545 24.279 1.00 82.50 182 LEU A N 1
ATOM 1423 C CA . LEU A 1 182 ? -8.772 0.629 24.400 1.00 82.50 182 LEU A CA 1
ATOM 1424 C C . LEU A 1 182 ? -8.429 -0.622 25.220 1.00 82.50 182 LEU A C 1
ATOM 1426 O O . LEU A 1 182 ? -9.185 -1.022 26.105 1.00 82.50 182 LEU A O 1
ATOM 1430 N N . GLN A 1 183 ? -7.263 -1.227 24.982 1.00 79.06 183 GLN A N 1
ATOM 1431 C CA . GLN A 1 183 ? -6.821 -2.409 25.729 1.00 79.06 183 GLN A CA 1
ATOM 1432 C C . GLN A 1 183 ? -6.670 -2.134 27.228 1.00 79.06 183 GLN A C 1
ATOM 1434 O O . GLN A 1 183 ? -7.095 -2.955 28.046 1.00 79.06 183 GLN A O 1
ATOM 1439 N N . LYS A 1 184 ? -6.096 -0.980 27.595 1.00 84.19 184 LYS A N 1
ATOM 1440 C CA . LYS A 1 184 ? -5.942 -0.558 28.995 1.00 84.19 184 LYS A CA 1
ATOM 1441 C C . LYS A 1 184 ? -7.287 -0.267 29.651 1.00 84.19 184 LYS A C 1
ATOM 1443 O O . LYS A 1 184 ? -7.502 -0.696 30.779 1.00 84.19 184 LYS A O 1
ATOM 1448 N N . GLU A 1 185 ? -8.175 0.435 28.953 1.00 81.69 185 GLU A N 1
ATOM 1449 C CA . GLU A 1 185 ? -9.479 0.834 29.487 1.00 81.69 185 GLU A CA 1
ATOM 1450 C C . GLU A 1 185 ? -10.389 -0.371 29.751 1.00 81.69 185 GLU A C 1
ATOM 1452 O O . GLU A 1 185 ? -11.000 -0.476 30.812 1.00 81.69 185 GLU A O 1
ATOM 1457 N N . PHE A 1 186 ? -10.431 -1.324 28.820 1.00 77.94 186 PHE A N 1
ATOM 1458 C CA . PHE A 1 186 ? -11.334 -2.471 28.904 1.00 77.94 186 PHE A CA 1
ATOM 1459 C C . PHE A 1 186 ? -10.679 -3.740 29.468 1.00 77.94 186 PHE A C 1
ATOM 1461 O O . PHE A 1 186 ? -11.343 -4.775 29.606 1.00 77.94 186 PHE A O 1
ATOM 1468 N N . GLY A 1 187 ? -9.384 -3.703 29.797 1.00 71.50 187 GLY A N 1
ATOM 1469 C CA . GLY A 1 187 ? -8.623 -4.875 30.237 1.00 71.50 187 GLY A CA 1
ATOM 1470 C C . GLY A 1 187 ? -8.650 -5.996 29.194 1.00 71.50 187 GLY A C 1
ATOM 1471 O O . GLY A 1 187 ? -8.927 -7.150 29.530 1.00 71.50 187 GLY A O 1
ATOM 1472 N N . ILE A 1 188 ? -8.469 -5.642 27.919 1.00 67.38 188 ILE A N 1
ATOM 1473 C CA . ILE A 1 188 ? -8.468 -6.585 26.797 1.00 67.38 188 ILE A CA 1
ATOM 1474 C C . ILE A 1 188 ? -7.014 -6.920 26.461 1.00 67.38 188 ILE A C 1
ATOM 1476 O O . ILE A 1 188 ? -6.238 -6.044 26.094 1.00 67.38 188 ILE A O 1
ATOM 1480 N N . ALA A 1 189 ? -6.645 -8.196 26.551 1.00 57.16 189 ALA A N 1
ATOM 1481 C CA . ALA A 1 189 ? -5.346 -8.686 26.102 1.00 57.16 189 ALA A CA 1
ATOM 1482 C C . ALA A 1 189 ? -5.449 -9.185 24.651 1.00 57.16 189 ALA A C 1
ATOM 1484 O O . ALA A 1 189 ? -5.433 -10.391 24.416 1.00 57.16 189 ALA A O 1
ATOM 1485 N N . VAL A 1 190 ? -5.589 -8.282 23.673 1.00 52.91 190 VAL A N 1
ATOM 1486 C CA . VAL A 1 190 ? -5.391 -8.669 22.263 1.00 52.91 190 VAL A CA 1
ATOM 1487 C C . VAL A 1 190 ? -3.901 -8.555 21.961 1.00 52.91 190 VAL A C 1
ATOM 1489 O O . VAL A 1 190 ? -3.334 -7.462 21.990 1.00 52.91 190 VAL A O 1
ATOM 1492 N N . LYS A 1 191 ? -3.238 -9.687 21.717 1.00 45.50 191 LYS A N 1
ATOM 1493 C CA . LYS A 1 191 ? -1.865 -9.689 21.208 1.00 45.50 191 LYS A CA 1
ATOM 1494 C C . LYS A 1 191 ? -1.917 -9.367 19.719 1.00 45.50 191 LYS A C 1
ATOM 1496 O O . LYS A 1 191 ? -2.291 -10.225 18.937 1.00 45.50 191 LYS A O 1
ATOM 1501 N N . MET A 1 192 ? -1.493 -8.168 19.338 1.00 44.97 192 MET A N 1
ATOM 1502 C CA . MET A 1 192 ? -0.958 -7.978 17.992 1.00 44.97 192 MET A CA 1
ATOM 1503 C C . MET A 1 192 ? 0.412 -8.649 18.003 1.00 44.97 192 MET A C 1
ATOM 1505 O O . MET A 1 192 ? 1.263 -8.289 18.826 1.00 44.97 192 MET A O 1
ATOM 1509 N N . GLU A 1 193 ? 0.600 -9.685 17.189 1.00 33.38 193 GLU A N 1
ATOM 1510 C CA . GLU A 1 193 ? 1.924 -10.269 17.009 1.00 33.38 193 GLU A CA 1
ATOM 1511 C C . GLU A 1 193 ? 2.898 -9.150 16.634 1.00 33.38 193 GLU A C 1
ATOM 1513 O O . GLU A 1 193 ? 2.670 -8.382 15.700 1.00 33.38 193 GLU A O 1
ATOM 1518 N N . LYS A 1 194 ? 3.967 -9.017 17.428 1.00 33.69 194 LYS A N 1
ATOM 1519 C CA . LYS A 1 194 ? 5.111 -8.196 17.049 1.00 33.69 194 LYS A CA 1
ATOM 1520 C C . LYS A 1 194 ? 5.682 -8.822 15.781 1.00 33.69 194 LYS A C 1
ATOM 1522 O O . LYS A 1 194 ? 6.210 -9.930 15.863 1.00 33.69 194 LYS A O 1
ATOM 1527 N N . ARG A 1 195 ? 5.536 -8.135 14.653 1.00 34.41 195 ARG A N 1
ATOM 1528 C CA . ARG A 1 195 ? 6.393 -8.369 13.493 1.00 34.41 195 ARG A CA 1
ATOM 1529 C C . ARG A 1 195 ? 7.815 -7.922 13.814 1.00 34.41 195 ARG A C 1
ATOM 1531 O O . ARG A 1 195 ? 7.958 -6.898 14.524 1.00 34.41 195 ARG A O 1
#

Foldseek 3Di:
DPPVVVVVVVVVVVVVVVLVVLLVLQVVLVVLVVVLVVQLVVLVVLLVVLVVLLVVCLQVLHQPLVVSLVSLVVSLVSLVVSLVVLVPDDARPLCVQLSVLSSQLSVLVSVLSVLCSVVSVLSNLVSNLVVVCVVDVVCVVVSVVVNVVSVVVNVVSVVVNVVSVVSSVVSVVSSVVSVVVSCVVSVDPDDPPDD

Sequence (195 aa):
MNRFRYGILGLVLFLLAGCHSEKSEVVDFLKELEASNQRLEVVSRDYQEVVSTVSEESLTGKVDKEAAKKKLHQIAVLMGQEIKRVEGLQVPEKAQGLQGAVLDQYRVLVETVESTGPLVDILSRLSEANRLAAEDPGVAAKITQEMKKVEAERAEIARRLDDLMEKGRQDEETARQEQQKLQKEFGIAVKMEKR

Secondary structure (DSSP, 8-state):
--HHHHHHHHHHHHHHHHHHHHHHHHHHHHHHHHHHHHHHHHHHHHHHHHHHHHHHHHHHT---HHHHHHHHHHHHHHHHHHHHHHHTS---GGGHHHHHHHHHHHHHHHHHHHHHHHHHHHHHHHHHHHHHHHH-TTTHHHHHHHHHHHHHHHHHHHHHHHHHHHHHHHHHHHHHHHHHHHHHHHT--------